Protein AF-0000000087419493 (afdb_homodimer)

Organism: NCBI:txid2527985

Solvent-accessible surface area (backbone atoms only — not comparable to full-atom values): 16928 Å² total; per-residue (Å²): 134,85,79,72,75,73,73,70,72,76,52,62,63,65,52,48,70,54,45,62,64,63,56,49,49,58,56,25,88,76,52,68,56,78,76,54,91,60,71,60,49,60,35,37,32,32,33,38,43,91,59,32,36,41,38,36,33,48,41,42,58,36,53,72,90,48,50,48,78,48,61,58,58,34,34,40,36,44,34,35,46,28,72,69,83,80,70,54,93,66,39,44,76,78,38,80,55,59,84,44,33,39,32,32,40,47,44,55,48,94,51,54,44,52,61,88,62,45,42,73,47,80,52,45,15,26,39,39,36,38,38,40,55,39,73,86,71,44,84,71,80,74,76,78,72,72,80,127,133,83,80,73,74,75,73,72,71,77,51,59,62,63,50,46,72,52,43,68,63,64,54,49,48,56,55,25,87,78,54,66,51,77,71,55,91,59,70,60,49,60,36,36,32,32,34,38,45,92,58,34,35,41,37,36,33,48,41,43,57,36,54,73,90,47,51,47,78,48,63,56,59,34,35,40,35,45,34,34,46,27,72,68,84,80,71,52,94,67,40,45,78,78,39,80,55,60,84,45,32,39,32,31,39,46,44,56,48,89,49,54,43,52,62,88,60,45,45,75,48,79,54,46,15,27,38,38,35,38,38,39,54,39,73,85,72,44,84,73,79,73,75,76,72,73,81,124

Nearest PDB structures (foldseek):
  1shs-assembly1_A  TM=8.950E-01  e=1.636E-08  Methanocaldococcus jannaschii
  3w1z-assembly1_B  TM=7.727E-01  e=9.368E-09  Schizosaccharomyces pombe 972h-
  5j7n-assembly1_A  TM=8.070E-01  e=3.377E-08  Xylella fastidiosa 9a5c
  3guf-assembly1_B  TM=9.008E-01  e=1.978E-06  Xanthomonas citri
  6ewn-assembly2_B  TM=8.424E-01  e=6.745E-06  Thermostichus vulcanus

Foldseek 3Di:
DPPPVPPVPPPLVVCQVPFDDFPWPQPPVVSPCVPDPNPRPFDWDWDDDPWKIKIKTQQPQWDPVFWDWDFDFQKIKIKGFRDDDDDDPPDDDPDDDDDGTITMGMTGHSGTFDPVPWDWDDDNRMIMIMTGHDPVPPDDPDDDPDDD/DPPPVPPVPPPLVVCQVPFDDFPWPQPQVVNCCVPDPNPRPFDWDWDDDPWKIKIKTQQPQWDPVFWDWDFDFQKIKIKGFRDDDDDDPPDDDPDDDDDGTITMGMTGHSGTFDPVPWDWDDDNRMIMIMTGHDPVPPDDPDDDPDDD

Sequence (296 aa):
MLNTSFRKHWDPWQELNRLPVDMNRIFSGLSDAVRTGAQAFPAMNVLSGEDRLVVTAEVAGVNADDIDITVEGDMLTIKGNRPVDTLGEDEKYHRRERGTGEFSRTLRLPFEVDAAQTEAEYTQGVLTVVLHKPEASKPKKITVKRASMLNTSFRKHWDPWQELNRLPVDMNRIFSGLSDAVRTGAQAFPAMNVLSGEDRLVVTAEVAGVNADDIDITVEGDMLTIKGNRPVDTLGEDEKYHRRERGTGEFSRTLRLPFEVDAAQTEAEYTQGVLTVVLHKPEASKPKKITVKRAS

InterPro domains:
  IPR002068 Alpha crystallin/Hsp20 domain [PF00011] (48-144)
  IPR002068 Alpha crystallin/Hsp20 domain [PS01031] (35-147)
  IPR008978 HSP20-like chaperone [G3DSA:2.60.40.790] (4-145)
  IPR008978 HSP20-like chaperone [SSF49764] (26-145)
  IPR031107 Small heat shock protein [PTHR11527] (38-144)

pLDDT: mean 73.85, std 21.25, range [30.45, 96.69]

Structure (mmCIF, N/CA/C/O backbone):
data_AF-0000000087419493-model_v1
#
loop_
_entity.id
_entity.type
_entity.pdbx_description
1 polymer 'Spore protein SP21'
#
loop_
_atom_site.group_PDB
_atom_site.id
_atom_site.type_symbol
_atom_site.label_atom_id
_atom_site.label_alt_id
_atom_site.label_comp_id
_atom_site.label_asym_id
_atom_site.label_entity_id
_atom_site.label_seq_id
_atom_site.pdbx_PDB_ins_code
_atom_site.Cartn_x
_atom_site.Cartn_y
_atom_site.Cartn_z
_atom_site.occupancy
_atom_site.B_iso_or_equiv
_atom_site.auth_seq_id
_atom_site.auth_comp_id
_atom_site.auth_asym_id
_atom_site.auth_atom_id
_atom_site.pdbx_PDB_model_num
ATOM 1 N N . MET A 1 1 ? 29.203 -48.438 -17.359 1 30.53 1 MET A N 1
ATOM 2 C CA . MET A 1 1 ? 29.312 -47.031 -17.781 1 30.53 1 MET A CA 1
ATOM 3 C C . MET A 1 1 ? 28.094 -46.219 -17.375 1 30.53 1 MET A C 1
ATOM 5 O O . MET A 1 1 ? 26.969 -46.594 -17.688 1 30.53 1 MET A O 1
ATOM 9 N N . LEU A 1 2 ? 28.031 -45.562 -16.156 1 32.47 2 LEU A N 1
ATOM 10 C CA . LEU A 1 2 ? 26.922 -45.094 -15.336 1 32.47 2 LEU A CA 1
ATOM 11 C C . LEU A 1 2 ? 26.234 -43.906 -15.984 1 32.47 2 LEU A C 1
ATOM 13 O O . LEU A 1 2 ? 26.875 -42.875 -16.297 1 32.47 2 LEU A O 1
ATOM 17 N N . ASN A 1 3 ? 25.312 -44.094 -16.969 1 32.25 3 ASN A N 1
ATOM 18 C CA . ASN A 1 3 ? 24.516 -43.125 -17.703 1 32.25 3 ASN A CA 1
ATOM 19 C C . ASN A 1 3 ? 23.812 -42.156 -16.75 1 32.25 3 ASN A C 1
ATOM 21 O O . ASN A 1 3 ? 22.844 -42.5 -16.094 1 32.25 3 ASN A O 1
ATOM 25 N N . THR A 1 4 ? 24.625 -41.375 -16.016 1 36.41 4 THR A N 1
ATOM 26 C CA . THR A 1 4 ? 24.172 -40.312 -15.172 1 36.41 4 THR A CA 1
ATOM 27 C C . THR A 1 4 ? 23.172 -39.406 -15.922 1 36.41 4 THR A C 1
ATOM 29 O O . THR A 1 4 ? 23.562 -38.688 -16.844 1 36.41 4 THR A O 1
ATOM 32 N N . SER A 1 5 ? 22.047 -40 -16.422 1 35.12 5 SER A N 1
ATOM 33 C CA . SER A 1 5 ? 20.953 -39.188 -16.969 1 35.12 5 SER A CA 1
ATOM 34 C C . SER A 1 5 ? 20.766 -37.906 -16.172 1 35.12 5 SER A C 1
ATOM 36 O O . SER A 1 5 ? 20.484 -37.938 -14.969 1 35.12 5 SER A O 1
ATOM 38 N N . PHE A 1 6 ? 21.609 -36.969 -16.297 1 36.66 6 PHE A N 1
ATOM 39 C CA . PHE A 1 6 ? 21.562 -35.594 -15.828 1 36.66 6 PHE A CA 1
ATOM 40 C C . PHE A 1 6 ? 20.156 -35.031 -15.969 1 36.66 6 PHE A C 1
ATOM 42 O O . PHE A 1 6 ? 19.781 -34.562 -17.047 1 36.66 6 PHE A O 1
ATOM 49 N N . ARG A 1 7 ? 19.078 -35.75 -15.641 1 37.56 7 ARG A N 1
ATOM 50 C CA . ARG A 1 7 ? 17.766 -35.156 -15.461 1 37.56 7 ARG A CA 1
ATOM 51 C C . ARG A 1 7 ? 17.875 -33.719 -14.93 1 37.56 7 ARG A C 1
ATOM 53 O O . ARG A 1 7 ? 18.141 -33.531 -13.742 1 37.56 7 ARG A O 1
ATOM 60 N N . LYS A 1 8 ? 18.391 -32.906 -15.656 1 39.81 8 LYS A N 1
ATOM 61 C CA . LYS A 1 8 ? 18.391 -31.453 -15.602 1 39.81 8 LYS A CA 1
ATOM 62 C C . LYS A 1 8 ? 17.109 -30.922 -14.984 1 39.81 8 LYS A C 1
ATOM 64 O O . LYS A 1 8 ? 16.031 -31.062 -15.555 1 39.81 8 LYS A O 1
ATOM 69 N N . HIS A 1 9 ? 16.859 -31.172 -13.695 1 42.03 9 HIS A N 1
ATOM 70 C CA . HIS A 1 9 ? 15.766 -30.656 -12.875 1 42.03 9 HIS A CA 1
ATOM 71 C C . HIS A 1 9 ? 15.367 -29.25 -13.32 1 42.03 9 HIS A C 1
ATOM 73 O O . HIS A 1 9 ? 16.094 -28.281 -13.094 1 42.03 9 HIS A O 1
ATOM 79 N N . TRP A 1 10 ? 14.797 -29.172 -14.516 1 38.59 10 TRP A N 1
ATOM 80 C CA . TRP A 1 10 ? 14.102 -27.953 -14.906 1 38.59 10 TRP A CA 1
ATOM 81 C C . TRP A 1 10 ? 13.578 -27.203 -13.68 1 38.59 10 TRP A C 1
ATOM 83 O O . TRP A 1 10 ? 12.742 -27.734 -12.938 1 38.59 10 TRP A O 1
ATOM 93 N N . ASP A 1 11 ? 14.383 -26.438 -12.938 1 43 11 ASP A N 1
ATOM 94 C CA . ASP A 1 11 ? 13.953 -25.578 -11.828 1 43 11 ASP A CA 1
ATOM 95 C C . ASP A 1 11 ? 12.969 -24.516 -12.305 1 43 11 ASP A C 1
ATOM 97 O O . ASP A 1 11 ? 13.367 -23.547 -12.969 1 43 11 ASP A O 1
ATOM 101 N N . PRO A 1 12 ? 11.766 -24.891 -12.648 1 45.78 12 PRO A N 1
ATOM 102 C CA . PRO A 1 12 ? 10.797 -23.891 -13.086 1 45.78 12 PRO A CA 1
ATOM 103 C C . PRO A 1 12 ? 11.078 -22.5 -12.508 1 45.78 12 PRO A C 1
ATOM 105 O O . PRO A 1 12 ? 10.641 -21.484 -13.07 1 45.78 12 PRO A O 1
ATOM 108 N N . TRP A 1 13 ? 11.68 -22.5 -11.328 1 45.12 13 TRP A N 1
ATOM 109 C CA . TRP A 1 13 ? 11.875 -21.234 -10.625 1 45.12 13 TRP A CA 1
ATOM 110 C C . TRP A 1 13 ? 12.984 -20.422 -11.281 1 45.12 13 TRP A C 1
ATOM 112 O O . TRP A 1 13 ? 13.172 -19.234 -10.961 1 45.12 13 TRP A O 1
ATOM 122 N N . GLN A 1 14 ? 14.094 -21.109 -11.898 1 48.78 14 GLN A N 1
ATOM 123 C CA . GLN A 1 14 ? 15 -20.312 -12.703 1 48.78 14 GLN A CA 1
ATOM 124 C C . GLN A 1 14 ? 14.242 -19.438 -13.695 1 48.78 14 GLN A C 1
ATOM 126 O O . GLN A 1 14 ? 14.648 -18.312 -13.984 1 48.78 14 GLN A O 1
ATOM 131 N N . GLU A 1 15 ? 13.227 -20 -14.242 1 42.28 15 GLU A N 1
ATOM 132 C CA . GLU A 1 15 ? 12.438 -19.281 -15.242 1 42.28 15 GLU A CA 1
ATOM 133 C C . GLU A 1 15 ? 11.648 -18.156 -14.602 1 42.28 15 GLU A C 1
ATOM 135 O O . GLU A 1 15 ? 11.414 -17.109 -15.227 1 42.28 15 GLU A O 1
ATOM 140 N N . LEU A 1 16 ? 11.078 -18.453 -13.469 1 45.09 16 LEU A N 1
ATOM 141 C CA . LEU A 1 16 ? 10.406 -17.312 -12.836 1 45.09 16 LEU A CA 1
ATOM 142 C C . LEU A 1 16 ? 11.359 -16.141 -12.664 1 45.09 16 LEU A C 1
ATOM 144 O O . LEU A 1 16 ? 10.93 -14.984 -12.688 1 45.09 16 LEU A O 1
ATOM 148 N N . ASN A 1 17 ? 12.625 -16.484 -12.398 1 47.09 17 ASN A N 1
ATOM 149 C CA . ASN A 1 17 ? 13.594 -15.398 -12.414 1 47.09 17 ASN A CA 1
ATOM 150 C C . ASN A 1 17 ? 13.484 -14.57 -13.688 1 47.09 17 ASN A C 1
ATOM 152 O O . ASN A 1 17 ? 14.008 -13.453 -13.758 1 47.09 17 ASN A O 1
ATOM 156 N N . ARG A 1 18 ? 13.117 -15.328 -14.797 1 41.53 18 ARG A N 1
ATOM 157 C CA . ARG A 1 18 ? 12.836 -14.539 -15.992 1 41.53 18 ARG A CA 1
ATOM 158 C C . ARG A 1 18 ? 11.523 -13.781 -15.844 1 41.53 18 ARG A C 1
ATOM 160 O O . ARG A 1 18 ? 10.836 -13.531 -16.844 1 41.53 18 ARG A O 1
ATOM 167 N N . LEU A 1 19 ? 10.945 -13.898 -14.844 1 41.59 19 LEU A N 1
ATOM 168 C CA . LEU A 1 19 ? 9.742 -13.078 -14.672 1 41.59 19 LEU A CA 1
ATOM 169 C C . LEU A 1 19 ? 9.852 -11.789 -15.469 1 41.59 19 LEU A C 1
ATOM 171 O O . LEU A 1 19 ? 10.781 -11 -15.273 1 41.59 19 LEU A O 1
ATOM 175 N N . PRO A 1 20 ? 9.297 -11.812 -16.625 1 44.03 20 PRO A N 1
ATOM 176 C CA . PRO A 1 20 ? 9.32 -10.828 -17.719 1 44.03 20 PRO A CA 1
ATOM 177 C C . PRO A 1 20 ? 9.43 -9.391 -17.203 1 44.03 20 PRO A C 1
ATOM 179 O O . PRO A 1 20 ? 9.305 -9.148 -16 1 44.03 20 PRO A O 1
ATOM 182 N N . VAL A 1 21 ? 8.766 -8.508 -17.938 1 43.19 21 VAL A N 1
ATOM 183 C CA . VAL A 1 21 ? 8.453 -7.203 -18.516 1 43.19 21 VAL A CA 1
ATOM 184 C C . VAL A 1 21 ? 7.641 -6.375 -17.516 1 43.19 21 VAL A C 1
ATOM 186 O O . VAL A 1 21 ? 6.426 -6.543 -17.406 1 43.19 21 VAL A O 1
ATOM 189 N N . ASP A 1 22 ? 7.906 -6.461 -16.281 1 45.69 22 ASP A N 1
ATOM 190 C CA . ASP A 1 22 ? 7.203 -5.477 -15.469 1 45.69 22 ASP A CA 1
ATOM 191 C C . ASP A 1 22 ? 7.09 -4.141 -16.203 1 45.69 22 ASP A C 1
ATOM 193 O O . ASP A 1 22 ? 8.094 -3.447 -16.391 1 45.69 22 ASP A O 1
ATOM 197 N N . MET A 1 23 ? 6.438 -4.031 -17.344 1 45.97 23 MET A N 1
ATOM 198 C CA . MET A 1 23 ? 6.094 -2.693 -17.812 1 45.97 23 MET A CA 1
ATOM 199 C C . MET A 1 23 ? 5.242 -1.955 -16.797 1 45.97 23 MET A C 1
ATOM 201 O O . MET A 1 23 ? 4.055 -2.248 -16.641 1 45.97 23 MET A O 1
ATOM 205 N N . ASN A 1 24 ? 5.898 -1.715 -15.703 1 50.09 24 ASN A N 1
ATOM 206 C CA . ASN A 1 24 ? 5.266 -0.811 -14.75 1 50.09 24 ASN A CA 1
ATOM 207 C C . ASN A 1 24 ? 4.938 0.536 -15.391 1 50.09 24 ASN A C 1
ATOM 209 O O . ASN A 1 24 ? 5.836 1.324 -15.688 1 50.09 24 ASN A O 1
ATOM 213 N N . ARG A 1 25 ? 3.936 0.698 -16.297 1 46.66 25 ARG A N 1
ATOM 214 C CA . ARG A 1 25 ? 3.564 2.045 -16.734 1 46.66 25 ARG A CA 1
ATOM 215 C C . ARG A 1 25 ? 2.607 2.689 -15.734 1 46.66 25 ARG A C 1
ATOM 217 O O . ARG A 1 25 ? 1.548 2.137 -15.438 1 46.66 25 ARG A O 1
ATOM 224 N N . ILE A 1 26 ? 3.176 3.16 -14.656 1 50.5 26 ILE A N 1
ATOM 225 C CA . ILE A 1 26 ? 2.275 4.078 -13.969 1 50.5 26 ILE A CA 1
ATOM 226 C C . ILE A 1 26 ? 2.139 5.367 -14.781 1 50.5 26 ILE A C 1
ATOM 228 O O . ILE A 1 26 ? 3.139 6.008 -15.109 1 50.5 26 ILE A O 1
ATOM 232 N N . PHE A 1 27 ? 1.12 5.508 -15.633 1 47.81 27 PHE A N 1
ATOM 233 C CA . PHE A 1 27 ? 0.825 6.754 -16.328 1 47.81 27 PHE A CA 1
ATOM 234 C C . PHE A 1 27 ? 0.417 7.844 -15.336 1 47.81 27 PHE A C 1
ATOM 236 O O . PHE A 1 27 ? -0.734 7.891 -14.898 1 47.81 27 PHE A O 1
ATOM 243 N N . SER A 1 28 ? 1.188 7.98 -14.328 1 46.12 28 SER A N 1
ATOM 244 C CA . SER A 1 28 ? 0.808 9.172 -13.57 1 46.12 28 SER A CA 1
ATOM 245 C C . SER A 1 28 ? 0.705 10.391 -14.477 1 46.12 28 SER A C 1
ATOM 247 O O . SER A 1 28 ? 1.359 10.453 -15.516 1 46.12 28 SER A O 1
ATOM 249 N N . GLY A 1 29 ? -0.226 11.055 -14.719 1 42.06 29 GLY A N 1
ATOM 250 C CA . GLY A 1 29 ? 0.073 12.398 -15.188 1 42.06 29 GLY A CA 1
ATOM 251 C C . GLY A 1 29 ? 1.479 12.852 -14.836 1 42.06 29 GLY A C 1
ATOM 252 O O . GLY A 1 29 ? 2.006 13.789 -15.453 1 42.06 29 GLY A O 1
ATOM 253 N N . LEU A 1 30 ? 1.881 13.133 -13.656 1 42.16 30 LEU A N 1
ATOM 254 C CA . LEU A 1 30 ? 3.266 13.508 -13.391 1 42.16 30 LEU A CA 1
ATOM 255 C C . LEU A 1 30 ? 4.207 12.336 -13.648 1 42.16 30 LEU A C 1
ATOM 257 O O . LEU A 1 30 ? 4.219 11.359 -12.891 1 42.16 30 LEU A O 1
ATOM 261 N N . SER A 1 31 ? 4.387 11.836 -14.883 1 42.69 31 SER A N 1
ATOM 262 C CA . SER A 1 31 ? 5.262 10.93 -15.625 1 42.69 31 SER A CA 1
ATOM 263 C C . SER A 1 31 ? 6.633 10.828 -14.977 1 42.69 31 SER A C 1
ATOM 265 O O . SER A 1 31 ? 7.535 10.18 -15.508 1 42.69 31 SER A O 1
ATOM 267 N N . ASP A 1 32 ? 7.027 11.758 -14.133 1 40.41 32 ASP A N 1
ATOM 268 C CA . ASP A 1 32 ? 8.414 11.719 -13.688 1 40.41 32 ASP A CA 1
ATOM 269 C C . ASP A 1 32 ? 8.734 10.398 -12.992 1 40.41 32 ASP A C 1
ATOM 271 O O . ASP A 1 32 ? 9.719 10.297 -12.25 1 40.41 32 ASP A O 1
ATOM 275 N N . ALA A 1 33 ? 7.91 9.484 -13.023 1 40.94 33 ALA A N 1
ATOM 276 C CA . ALA A 1 33 ? 8.227 8.18 -12.461 1 40.94 33 ALA A CA 1
ATOM 277 C C . ALA A 1 33 ? 9.406 7.539 -13.188 1 40.94 33 ALA A C 1
ATOM 279 O O . ALA A 1 33 ? 9.891 6.48 -12.789 1 40.94 33 ALA A O 1
ATOM 280 N N . VAL A 1 34 ? 9.578 7.703 -14.531 1 39.59 34 VAL A N 1
ATOM 281 C CA . VAL A 1 34 ? 10.656 7.141 -15.344 1 39.59 34 VAL A CA 1
ATOM 282 C C . VAL A 1 34 ? 11.992 7.32 -14.625 1 39.59 34 VAL A C 1
ATOM 284 O O . VAL A 1 34 ? 12.93 6.551 -14.836 1 39.59 34 VAL A O 1
ATOM 287 N N . ARG A 1 35 ? 12.281 8.594 -14.219 1 41.5 35 ARG A N 1
ATOM 288 C CA . ARG A 1 35 ? 13.672 8.797 -13.836 1 41.5 35 ARG A CA 1
ATOM 289 C C . ARG A 1 35 ? 14.016 7.992 -12.586 1 41.5 35 ARG A C 1
ATOM 291 O O . ARG A 1 35 ? 15.164 7.566 -12.414 1 41.5 35 ARG A O 1
ATOM 298 N N . THR A 1 36 ? 13.359 8.43 -11.297 1 42.75 36 THR A N 1
ATOM 299 C CA . THR A 1 36 ? 13.953 7.875 -10.086 1 42.75 36 THR A CA 1
ATOM 300 C C . THR A 1 36 ? 13.516 6.43 -9.883 1 42.75 36 THR A C 1
ATOM 302 O O . THR A 1 36 ? 12.57 5.961 -10.516 1 42.75 36 THR A O 1
ATOM 305 N N . GLY A 1 37 ? 14.188 5.598 -9.18 1 45.81 37 GLY A N 1
ATOM 306 C CA . GLY A 1 37 ? 14.055 4.32 -8.5 1 45.81 37 GLY A CA 1
ATOM 307 C C . GLY A 1 37 ? 12.625 3.992 -8.117 1 45.81 37 GLY A C 1
ATOM 308 O O . GLY A 1 37 ? 12.383 3.398 -7.066 1 45.81 37 GLY A O 1
ATOM 309 N N . ALA A 1 38 ? 11.742 4.578 -8.922 1 50.81 38 ALA A N 1
ATOM 310 C CA . ALA A 1 38 ? 10.336 4.426 -8.539 1 50.81 38 ALA A CA 1
ATOM 311 C C . ALA A 1 38 ? 9.914 2.959 -8.594 1 50.81 38 ALA A C 1
ATOM 313 O O . ALA A 1 38 ? 10.156 2.271 -9.586 1 50.81 38 ALA A O 1
ATOM 314 N N . GLN A 1 39 ? 9.766 2.375 -7.539 1 59.91 39 GLN A N 1
ATOM 315 C CA . GLN A 1 39 ? 9.352 0.991 -7.34 1 59.91 39 GLN A CA 1
ATOM 316 C C . GLN A 1 39 ? 8.062 0.692 -8.094 1 59.91 39 GLN A C 1
ATOM 318 O O . GLN A 1 39 ? 7.211 1.571 -8.258 1 59.91 39 GLN A O 1
ATOM 323 N N . ALA A 1 40 ? 7.957 -0.286 -8.938 1 72.88 40 ALA A N 1
ATOM 324 C CA . ALA A 1 40 ? 6.777 -0.794 -9.633 1 72.88 40 ALA A CA 1
ATOM 325 C C . ALA A 1 40 ? 5.551 -0.749 -8.734 1 72.88 40 ALA A C 1
ATOM 327 O O . ALA A 1 40 ? 5.648 -0.98 -7.527 1 72.88 40 ALA A O 1
ATOM 328 N N . PHE A 1 41 ? 4.531 -0.153 -9.328 1 83.44 41 PHE A N 1
ATOM 329 C CA . PHE A 1 41 ? 3.279 -0.158 -8.578 1 83.44 41 PHE A CA 1
ATOM 330 C C . PHE A 1 41 ? 2.25 -1.06 -9.25 1 83.44 41 PHE A C 1
ATOM 332 O O . PHE A 1 41 ? 2.201 -1.143 -10.484 1 83.44 41 PHE A O 1
ATOM 339 N N . PRO A 1 42 ? 1.352 -1.786 -8.539 1 90.75 42 PRO A N 1
ATOM 340 C CA . PRO A 1 42 ? 1.458 -2.004 -7.094 1 90.75 42 PRO A CA 1
ATOM 341 C C . PRO A 1 42 ? 2.58 -2.971 -6.723 1 90.75 42 PRO A C 1
ATOM 343 O O . PRO A 1 42 ? 2.959 -3.82 -7.531 1 90.75 42 PRO A O 1
ATOM 346 N N . ALA A 1 43 ? 3.162 -2.789 -5.555 1 87.5 43 ALA A N 1
ATOM 347 C CA . ALA A 1 43 ? 4.055 -3.818 -5.023 1 87.5 43 ALA A CA 1
ATOM 348 C C . ALA A 1 43 ? 3.348 -5.168 -4.949 1 87.5 43 ALA A C 1
ATOM 350 O O . ALA A 1 43 ? 2.182 -5.246 -4.555 1 87.5 43 ALA A O 1
ATOM 351 N N . MET A 1 44 ? 4.066 -6.285 -5.316 1 91.81 44 MET A N 1
A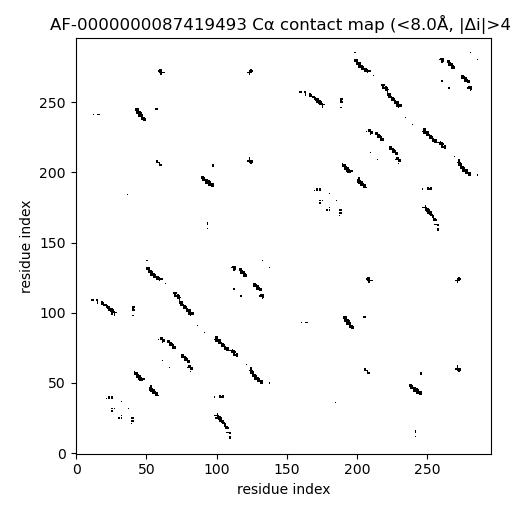TOM 352 C CA . MET A 1 44 ? 3.426 -7.598 -5.383 1 91.81 44 MET A CA 1
ATOM 353 C C . MET A 1 44 ? 4.305 -8.664 -4.742 1 91.81 44 MET A C 1
ATOM 355 O O . MET A 1 44 ? 5.527 -8.531 -4.703 1 91.81 44 MET A O 1
ATOM 359 N N . ASN A 1 45 ? 3.68 -9.688 -4.188 1 91.62 45 ASN A N 1
ATOM 360 C CA . ASN A 1 45 ? 4.312 -10.961 -3.852 1 91.62 45 ASN A CA 1
ATOM 361 C C . ASN A 1 45 ? 3.807 -12.094 -4.738 1 91.62 45 ASN A C 1
ATOM 363 O O . ASN A 1 45 ? 2.648 -12.086 -5.16 1 91.62 45 ASN A O 1
ATOM 367 N N . VAL A 1 46 ? 4.656 -12.953 -5.027 1 90.94 46 VAL A N 1
ATOM 368 C CA . VAL A 1 46 ? 4.285 -14.18 -5.727 1 90.94 46 VAL A CA 1
ATOM 369 C C . VAL A 1 46 ? 4.758 -15.391 -4.926 1 90.94 46 VAL A C 1
ATOM 371 O O . VAL A 1 46 ? 5.957 -15.555 -4.688 1 90.94 46 VAL A O 1
ATOM 374 N N . LEU A 1 47 ? 3.801 -16.156 -4.582 1 90.38 47 LEU A N 1
ATOM 375 C CA . LEU A 1 47 ? 4.059 -17.391 -3.832 1 90.38 47 LEU A CA 1
ATOM 376 C C . LEU A 1 47 ? 3.633 -18.609 -4.633 1 90.38 47 LEU A C 1
ATOM 378 O O . LEU A 1 47 ? 2.566 -18.609 -5.25 1 90.38 47 LEU A O 1
ATOM 382 N N . SER A 1 48 ? 4.523 -19.531 -4.641 1 87.25 48 SER A N 1
ATOM 383 C CA . SER A 1 48 ? 4.176 -20.781 -5.324 1 87.25 48 SER A CA 1
ATOM 384 C C . SER A 1 48 ? 3.98 -21.922 -4.332 1 87.25 48 SER A C 1
ATOM 386 O O . SER A 1 48 ? 4.719 -22.031 -3.348 1 87.25 48 SER A O 1
ATOM 388 N N . GLY A 1 49 ? 2.881 -22.656 -4.5 1 82.44 49 GLY A N 1
ATOM 389 C CA . GLY A 1 49 ? 2.666 -23.938 -3.848 1 82.44 49 GLY A CA 1
ATOM 390 C C . GLY A 1 49 ? 2.756 -25.109 -4.801 1 82.44 49 GLY A C 1
ATOM 391 O O . GLY A 1 49 ? 3.258 -24.969 -5.918 1 82.44 49 GLY A O 1
ATOM 392 N N . GLU A 1 50 ? 2.391 -26.281 -4.266 1 78.62 50 GLU A N 1
ATOM 393 C CA . GLU A 1 50 ? 2.449 -27.484 -5.078 1 78.62 50 GLU A CA 1
ATOM 394 C C . GLU A 1 50 ? 1.495 -27.406 -6.266 1 78.62 50 GLU A C 1
ATOM 396 O O . GLU A 1 50 ? 1.877 -27.703 -7.398 1 78.62 50 GLU A O 1
ATOM 401 N N . ASP A 1 51 ? 0.346 -26.859 -6.02 1 83.12 51 ASP A N 1
ATOM 402 C CA . ASP A 1 51 ? -0.652 -26.922 -7.082 1 83.12 51 ASP A CA 1
ATOM 403 C C . ASP A 1 51 ? -1.265 -25.547 -7.332 1 83.12 51 ASP A C 1
ATOM 405 O O . ASP A 1 51 ? -2.291 -25.422 -8.008 1 83.12 51 ASP A O 1
ATOM 409 N N . ARG A 1 52 ? -0.573 -24.547 -6.703 1 87.25 52 ARG A N 1
ATOM 410 C CA . ARG A 1 52 ? -1.188 -23.234 -6.887 1 87.25 52 ARG A CA 1
ATOM 411 C C . ARG A 1 52 ? -0.15 -22.125 -6.781 1 87.25 52 ARG A C 1
ATOM 413 O O . ARG A 1 52 ? 0.928 -22.328 -6.219 1 87.25 52 ARG A O 1
ATOM 420 N N . LEU A 1 53 ? -0.511 -21.031 -7.348 1 90.19 53 LEU A N 1
ATOM 421 C CA . LEU A 1 53 ? 0.21 -19.766 -7.211 1 90.19 53 LEU A CA 1
ATOM 422 C C . LEU A 1 53 ? -0.666 -18.719 -6.551 1 90.19 53 LEU A C 1
ATOM 424 O O . LEU A 1 53 ? -1.853 -18.594 -6.867 1 90.19 53 LEU A O 1
ATOM 428 N N . VAL A 1 54 ? -0.047 -18.062 -5.613 1 92.69 54 VAL A N 1
ATOM 429 C CA . VAL A 1 54 ? -0.766 -16.969 -4.969 1 92.69 54 VAL A CA 1
ATOM 430 C C . VAL A 1 54 ? -0.057 -15.656 -5.25 1 92.69 54 VAL A C 1
ATOM 432 O O . VAL A 1 54 ? 1.117 -15.484 -4.914 1 92.69 54 VAL A O 1
ATOM 435 N N . VAL A 1 55 ? -0.763 -14.766 -5.871 1 93.38 55 VAL A N 1
ATOM 436 C CA . VAL A 1 55 ? -0.261 -13.422 -6.152 1 93.38 55 VAL A CA 1
ATOM 437 C C . VAL A 1 55 ? -0.986 -12.406 -5.277 1 93.38 55 VAL A C 1
ATOM 439 O O . VAL A 1 55 ? -2.219 -12.359 -5.254 1 93.38 55 VAL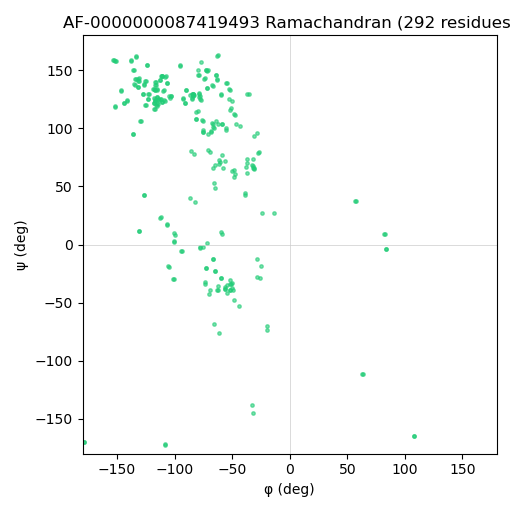 A O 1
ATOM 442 N N . THR A 1 56 ? -0.227 -11.656 -4.539 1 94.69 56 THR A N 1
ATOM 443 C CA . THR A 1 56 ? -0.812 -10.578 -3.752 1 94.69 56 THR A CA 1
ATOM 444 C C . THR A 1 56 ? -0.285 -9.219 -4.219 1 94.69 56 THR A C 1
ATOM 446 O O . THR A 1 56 ? 0.894 -9.094 -4.555 1 94.69 56 THR A O 1
ATOM 449 N N . ALA A 1 57 ? -1.13 -8.219 -4.285 1 93.88 57 ALA A N 1
ATOM 450 C CA . ALA A 1 57 ? -0.778 -6.871 -4.715 1 93.88 57 ALA A CA 1
ATOM 451 C C . ALA A 1 57 ? -1.312 -5.828 -3.734 1 93.88 57 ALA A C 1
ATOM 453 O O . ALA A 1 57 ? -2.445 -5.938 -3.26 1 93.88 57 ALA A O 1
ATOM 454 N N . GLU A 1 58 ? -0.491 -4.879 -3.42 1 93.38 58 GLU A N 1
ATOM 455 C CA . GLU A 1 58 ? -0.927 -3.773 -2.572 1 93.38 58 GLU A CA 1
ATOM 456 C C . GLU A 1 58 ? -1.673 -2.719 -3.385 1 93.38 58 GLU A C 1
ATOM 458 O O . GLU A 1 58 ? -1.054 -1.9 -4.066 1 93.38 58 GLU A O 1
ATOM 463 N N . VAL A 1 59 ? -2.986 -2.635 -3.207 1 95.5 59 VAL A N 1
ATOM 464 C CA . VAL A 1 59 ? -3.791 -1.709 -3.998 1 95.5 59 VAL A CA 1
ATOM 465 C C . VAL A 1 59 ? -4.617 -0.818 -3.07 1 95.5 59 VAL A C 1
ATOM 467 O O . VAL A 1 59 ? -5.809 -0.611 -3.299 1 95.5 59 VAL A O 1
ATOM 470 N N . ALA A 1 60 ? -3.953 -0.376 -2.033 1 95.19 60 ALA A N 1
ATOM 471 C CA . ALA A 1 60 ? -4.625 0.512 -1.089 1 95.19 60 ALA A CA 1
ATOM 472 C C . ALA A 1 60 ? -5.266 1.695 -1.808 1 95.19 60 ALA A C 1
ATOM 474 O O . ALA A 1 60 ? -4.621 2.352 -2.631 1 95.19 60 ALA A O 1
ATOM 475 N N . GLY A 1 61 ? -6.477 1.984 -1.485 1 95.06 61 GLY A N 1
ATOM 476 C CA . GLY A 1 61 ? -7.156 3.154 -2.018 1 95.06 61 GLY A CA 1
ATOM 477 C C . GLY A 1 61 ? -7.773 2.916 -3.383 1 95.06 61 GLY A C 1
ATOM 478 O O . GLY A 1 61 ? -8.398 3.814 -3.953 1 95.06 61 GLY A O 1
ATOM 479 N N . VAL A 1 62 ? -7.566 1.761 -3.938 1 94.81 62 VAL A N 1
ATOM 480 C CA . VAL A 1 62 ? -8.164 1.424 -5.227 1 94.81 62 VAL A CA 1
ATOM 481 C C . VAL A 1 62 ? -9.523 0.769 -5.008 1 94.81 62 VAL A C 1
ATOM 483 O O . VAL A 1 62 ? -9.672 -0.091 -4.137 1 94.81 62 VAL A O 1
ATOM 486 N N . ASN A 1 63 ? -10.492 1.211 -5.742 1 94.5 63 ASN A N 1
ATOM 487 C CA . ASN A 1 63 ? -11.781 0.532 -5.695 1 94.5 63 ASN A CA 1
ATOM 488 C C . ASN A 1 63 ? -11.727 -0.827 -6.387 1 94.5 63 ASN A C 1
ATOM 490 O O . ASN A 1 63 ? -11.18 -0.948 -7.484 1 94.5 63 ASN A O 1
ATOM 494 N N . ALA A 1 64 ? -12.297 -1.796 -5.723 1 94.38 64 ALA A N 1
ATOM 495 C CA . ALA A 1 64 ? -12.273 -3.154 -6.258 1 94.38 64 ALA A CA 1
ATOM 496 C C . ALA A 1 64 ? -12.883 -3.205 -7.656 1 94.38 64 ALA A C 1
ATOM 498 O O . ALA A 1 64 ? -12.398 -3.941 -8.523 1 94.38 64 ALA A O 1
ATOM 499 N N . ASP A 1 65 ? -13.945 -2.434 -7.875 1 94.44 65 ASP A N 1
ATOM 500 C CA . ASP A 1 65 ? -14.641 -2.432 -9.156 1 94.44 65 ASP A CA 1
ATOM 501 C C . ASP A 1 65 ? -13.766 -1.85 -10.266 1 94.44 65 ASP A C 1
ATOM 503 O O . ASP A 1 65 ? -14.062 -2.006 -11.445 1 94.44 65 ASP A O 1
ATOM 507 N N . ASP A 1 66 ? -12.672 -1.217 -9.883 1 94.31 66 ASP A N 1
ATOM 508 C CA . ASP A 1 66 ? -11.773 -0.591 -10.852 1 94.31 66 ASP A CA 1
ATOM 509 C C . ASP A 1 66 ? -10.562 -1.477 -11.141 1 94.31 66 ASP A C 1
ATOM 511 O O . ASP A 1 66 ? -9.594 -1.027 -11.742 1 94.31 66 ASP A O 1
ATOM 515 N N . ILE A 1 67 ? -10.57 -2.625 -10.672 1 96.12 67 ILE A N 1
ATOM 516 C CA . ILE A 1 67 ? -9.477 -3.559 -10.906 1 96.12 67 ILE A CA 1
ATOM 517 C C 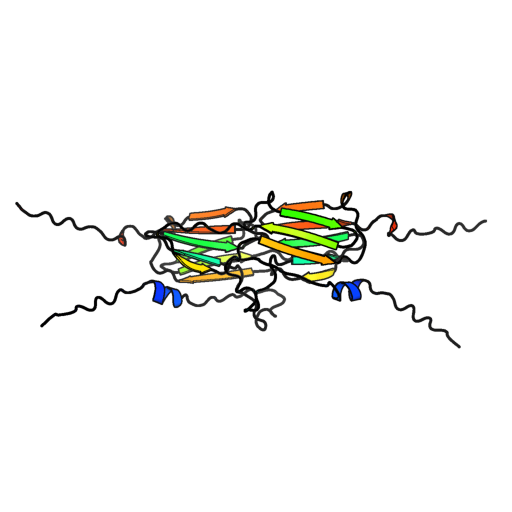. ILE A 1 67 ? -9.891 -4.594 -11.945 1 96.12 67 ILE A C 1
ATOM 519 O O . ILE A 1 67 ? -10.953 -5.215 -11.82 1 96.12 67 ILE A O 1
ATOM 523 N N . ASP A 1 68 ? -9.102 -4.715 -12.953 1 96.25 68 ASP A N 1
ATOM 524 C CA . ASP A 1 68 ? -9.289 -5.719 -13.992 1 96.25 68 ASP A CA 1
ATOM 525 C C . ASP A 1 68 ? -8.188 -6.777 -13.945 1 96.25 68 ASP A C 1
ATOM 527 O O . ASP A 1 68 ? -7 -6.445 -13.961 1 96.25 68 ASP A O 1
ATOM 531 N N . ILE A 1 69 ? -8.617 -8.023 -13.852 1 96.25 69 ILE A N 1
ATOM 532 C CA . ILE A 1 69 ? -7.684 -9.148 -13.82 1 96.25 69 ILE A CA 1
ATOM 533 C C . ILE A 1 69 ? -7.918 -10.039 -15.039 1 96.25 69 ILE A C 1
ATOM 535 O O . ILE A 1 69 ? -9.031 -10.516 -15.266 1 96.25 69 ILE A O 1
ATOM 539 N N . THR A 1 70 ? -6.883 -10.281 -15.789 1 94.69 70 THR A N 1
ATOM 540 C CA . THR A 1 70 ? -7 -11.141 -16.953 1 94.69 70 THR A CA 1
ATOM 541 C C . THR A 1 70 ? -5.898 -12.195 -16.969 1 94.69 70 THR A C 1
ATOM 543 O O . THR A 1 70 ? -4.762 -11.914 -16.594 1 94.69 70 THR A O 1
ATOM 546 N N . VAL A 1 71 ? -6.309 -13.359 -17.375 1 92.5 71 VAL A N 1
ATOM 547 C CA . VAL A 1 71 ? -5.348 -14.438 -17.594 1 92.5 71 VAL A CA 1
ATOM 548 C C . VAL A 1 71 ? -5.453 -14.938 -19.031 1 92.5 71 VAL A C 1
ATOM 550 O O . VAL A 1 71 ? -6.543 -15.266 -19.5 1 92.5 71 VAL A O 1
ATOM 553 N N . GLU A 1 72 ? -4.371 -14.93 -19.703 1 90.12 72 GLU A N 1
ATOM 554 C CA . GLU A 1 72 ? -4.246 -15.469 -21.062 1 90.12 72 GLU A CA 1
ATOM 555 C C . GLU A 1 72 ? -3.061 -16.422 -21.156 1 90.12 72 GLU A C 1
ATOM 557 O O . GLU A 1 72 ? -1.909 -15.984 -21.234 1 90.12 72 GLU A O 1
ATOM 562 N N . GLY A 1 73 ? -3.453 -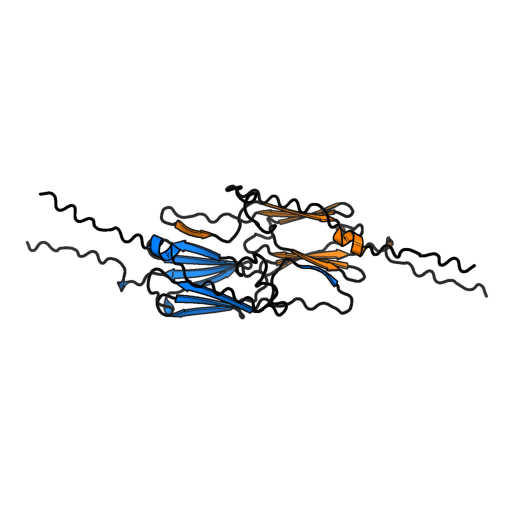17.766 -21.234 1 88.25 73 GLY A N 1
ATOM 563 C CA . GLY A 1 73 ? -2.375 -18.75 -21.203 1 88.25 73 GLY A CA 1
ATOM 564 C C . GLY A 1 73 ? -1.579 -18.734 -19.922 1 88.25 73 GLY A C 1
ATOM 565 O O . GLY A 1 73 ? -2.109 -19.062 -18.859 1 88.25 73 GLY A O 1
ATOM 566 N N . ASP A 1 74 ? -0.302 -18.297 -20.047 1 88.38 74 ASP A N 1
ATOM 567 C CA . ASP A 1 74 ? 0.562 -18.266 -18.859 1 88.38 74 ASP A CA 1
ATOM 568 C C . ASP A 1 74 ? 0.886 -16.828 -18.469 1 88.38 74 ASP A C 1
ATOM 570 O O . ASP A 1 74 ? 1.909 -16.578 -17.828 1 88.38 74 ASP A O 1
ATOM 574 N N . MET A 1 75 ? 0 -15.961 -18.906 1 91 75 MET A N 1
ATOM 575 C CA . MET A 1 75 ? 0.224 -14.547 -18.578 1 91 75 MET A CA 1
ATOM 576 C C . MET A 1 75 ? -0.894 -14.008 -17.703 1 91 75 MET A C 1
ATOM 578 O O . MET A 1 75 ? -2.07 -14.094 -18.062 1 91 75 MET A O 1
ATOM 582 N N . LEU A 1 76 ? -0.543 -13.484 -16.562 1 92.75 76 LEU A N 1
ATOM 583 C CA . LEU A 1 76 ? -1.476 -12.781 -15.68 1 92.75 76 LEU A CA 1
ATOM 584 C C . LEU A 1 76 ? -1.285 -11.273 -15.773 1 92.75 76 LEU A C 1
ATOM 586 O O . LEU A 1 76 ? -0.162 -10.781 -15.656 1 92.75 76 LEU A O 1
ATOM 590 N N . THR A 1 77 ? -2.361 -10.57 -16.016 1 93.31 77 THR A N 1
ATOM 591 C CA . THR A 1 77 ? -2.309 -9.117 -16.047 1 93.31 77 THR A CA 1
ATOM 592 C C . THR A 1 77 ? -3.283 -8.516 -15.039 1 93.31 77 THR A C 1
ATOM 594 O O . THR A 1 77 ? -4.449 -8.906 -14.984 1 93.31 77 THR A O 1
ATOM 597 N N . ILE A 1 78 ? -2.785 -7.605 -14.234 1 94.25 78 ILE A N 1
ATOM 598 C CA . ILE A 1 78 ? -3.609 -6.852 -13.297 1 94.25 78 ILE A CA 1
ATOM 599 C C . ILE A 1 78 ? -3.551 -5.363 -13.641 1 94.25 78 ILE A C 1
ATOM 601 O O . ILE A 1 78 ? -2.469 -4.777 -13.703 1 94.25 78 ILE A O 1
ATOM 605 N N . LYS A 1 79 ? -4.758 -4.816 -13.906 1 94.75 79 LYS A N 1
ATOM 606 C CA . LYS A 1 79 ? -4.883 -3.396 -14.227 1 94.75 79 LYS A CA 1
ATOM 607 C C . LYS A 1 79 ? -5.867 -2.705 -13.281 1 94.75 79 LYS A C 1
ATOM 609 O O . LYS A 1 79 ? -6.793 -3.336 -12.773 1 94.75 79 LYS A O 1
ATOM 614 N N . GLY A 1 80 ? -5.625 -1.401 -13.156 1 93.94 80 GLY A N 1
ATOM 615 C CA . GLY A 1 80 ? -6.543 -0.609 -12.352 1 93.94 80 GLY A CA 1
ATOM 616 C C . GLY A 1 80 ? -6.18 0.862 -12.305 1 93.94 80 GLY A C 1
ATOM 617 O O . GLY A 1 80 ? -5.352 1.327 -13.094 1 93.94 80 GLY A O 1
ATOM 618 N N . ASN A 1 81 ? -6.883 1.509 -11.422 1 91.81 81 ASN A N 1
ATOM 619 C CA . ASN A 1 81 ? -6.672 2.943 -11.266 1 91.81 81 ASN A CA 1
ATOM 620 C C . ASN A 1 81 ? -6.812 3.373 -9.812 1 91.81 81 ASN A C 1
ATOM 622 O O . ASN A 1 81 ? -7.82 3.084 -9.164 1 91.81 81 ASN A O 1
ATOM 626 N N . ARG A 1 82 ? -5.789 3.934 -9.336 1 90.38 82 ARG A N 1
ATOM 627 C CA . ARG A 1 82 ? -5.898 4.594 -8.039 1 90.38 82 ARG A CA 1
ATOM 628 C C . ARG A 1 82 ? -6.285 6.062 -8.203 1 90.38 82 ARG A C 1
ATOM 630 O O . ARG A 1 82 ? -5.543 6.84 -8.805 1 90.38 82 ARG A O 1
ATOM 637 N N . PRO A 1 83 ? -7.336 6.41 -7.621 1 87.75 83 PRO A N 1
ATOM 638 C CA . PRO A 1 83 ? -7.789 7.789 -7.828 1 87.75 83 PRO A CA 1
ATOM 639 C C . PRO A 1 83 ? -6.812 8.82 -7.273 1 87.75 83 PRO A C 1
ATOM 641 O O . PRO A 1 83 ? -6.145 8.57 -6.266 1 87.75 83 PRO A O 1
ATOM 644 N N . VAL A 1 84 ? -6.754 9.984 -8.016 1 77.56 84 VAL A N 1
ATOM 645 C CA . VAL A 1 84 ? -5.977 11.133 -7.566 1 77.56 84 VAL A CA 1
ATOM 646 C C . VAL A 1 84 ? -6.801 11.969 -6.59 1 77.56 84 VAL A C 1
ATOM 648 O O . VAL A 1 84 ? -7.988 12.203 -6.816 1 77.56 84 VAL A O 1
ATOM 651 N N . ASP A 1 85 ? -6.16 12.242 -5.469 1 72.56 85 ASP A N 1
ATOM 652 C CA . ASP A 1 85 ? -6.887 13.094 -4.539 1 72.56 85 ASP A CA 1
ATOM 653 C C . ASP A 1 85 ? -7.215 14.445 -5.172 1 72.56 85 ASP A C 1
ATOM 655 O O . ASP A 1 85 ? -6.387 15.023 -5.871 1 72.56 85 ASP A O 1
ATOM 659 N N . THR A 1 86 ? -8.492 14.781 -5.07 1 73.5 86 THR A N 1
ATOM 660 C CA . THR A 1 86 ? -8.875 16.125 -5.488 1 73.5 86 THR A CA 1
ATOM 661 C C . THR A 1 86 ? -8.547 17.141 -4.395 1 73.5 86 THR A C 1
ATOM 663 O O . THR A 1 86 ? -8.992 17 -3.254 1 73.5 86 THR A O 1
ATOM 666 N N . LEU A 1 87 ? -7.578 18.016 -4.816 1 75.81 87 LEU A N 1
ATOM 667 C CA . LEU A 1 87 ? -7.25 19.031 -3.834 1 75.81 87 LEU A CA 1
ATOM 668 C C . LEU A 1 87 ? -8.227 20.203 -3.924 1 75.81 87 LEU A C 1
ATOM 670 O O . LEU A 1 87 ? -8.609 20.609 -5.02 1 75.81 87 LEU A O 1
ATOM 674 N N . GLY A 1 88 ? -8.688 20.453 -2.754 1 75.62 88 GLY A N 1
ATOM 675 C CA . GLY A 1 88 ? -9.438 21.703 -2.736 1 75.62 88 GLY A CA 1
ATOM 676 C C . GLY A 1 88 ? -8.594 22.906 -3.07 1 75.62 88 GLY A C 1
ATOM 677 O O . GLY A 1 88 ? -7.363 22.812 -3.156 1 75.62 88 GLY A O 1
ATOM 678 N N . GLU A 1 89 ? -9.219 24.031 -3.436 1 74.5 89 GLU A N 1
ATOM 679 C CA . GLU A 1 89 ? -8.562 25.266 -3.855 1 74.5 89 GLU A CA 1
ATOM 680 C C . GLU A 1 89 ? -7.508 25.703 -2.84 1 74.5 89 GLU A C 1
ATOM 682 O O . GLU A 1 89 ? -6.445 26.203 -3.217 1 74.5 89 GLU A O 1
ATOM 687 N N . ASP A 1 90 ? -7.762 25.453 -1.61 1 78.62 90 ASP A N 1
ATOM 688 C CA . ASP A 1 90 ? -6.871 25.969 -0.578 1 78.62 90 ASP A CA 1
ATOM 689 C C . ASP A 1 90 ? -6.012 24.859 0.02 1 78.62 90 ASP A C 1
ATOM 691 O O . ASP A 1 90 ? -5.414 25.031 1.083 1 78.62 90 ASP A O 1
ATOM 695 N N . GLU A 1 91 ? -6 23.828 -0.711 1 81.44 91 GLU A N 1
ATOM 696 C CA . GLU A 1 91 ? -5.223 22.719 -0.187 1 81.44 91 GLU A CA 1
ATOM 697 C C . GLU A 1 91 ? -3.912 22.547 -0.952 1 81.44 91 GLU A C 1
ATOM 699 O O . GLU A 1 91 ? -3.859 22.781 -2.162 1 81.44 91 GLU A O 1
ATOM 704 N N . LYS A 1 92 ? -2.838 22.266 -0.234 1 83.44 92 LYS A N 1
ATOM 705 C CA . LYS A 1 92 ? -1.525 22.047 -0.833 1 83.44 92 LYS A CA 1
ATOM 706 C C . LYS A 1 92 ? -0.878 20.781 -0.292 1 83.44 92 LYS A C 1
ATOM 708 O O . LYS A 1 92 ? -0.974 20.484 0.902 1 83.44 92 LYS A O 1
ATOM 713 N N . TYR A 1 93 ? -0.208 20.141 -1.222 1 84.88 93 TYR A N 1
ATOM 714 C CA . TYR A 1 93 ? 0.578 19 -0.79 1 84.88 93 TYR A CA 1
ATOM 715 C C . TYR A 1 93 ? 1.892 19.438 -0.158 1 84.88 93 TYR A C 1
ATOM 717 O O . TYR A 1 93 ? 2.625 20.25 -0.736 1 84.88 93 TYR A O 1
ATOM 725 N N . HIS A 1 94 ? 2.113 18.922 0.94 1 84.12 94 HIS A N 1
ATOM 726 C CA . HIS A 1 94 ? 3.424 19.109 1.549 1 84.12 94 HIS A CA 1
ATOM 727 C C . HIS A 1 94 ? 4.312 17.891 1.352 1 84.12 94 HIS A C 1
ATOM 729 O O . HIS A 1 94 ? 5.539 18 1.337 1 84.12 94 HIS A O 1
ATOM 735 N N . ARG A 1 95 ? 3.703 16.75 1.264 1 85.69 95 ARG A N 1
ATOM 736 C CA . ARG A 1 95 ? 4.371 15.477 1.026 1 85.69 95 ARG A CA 1
ATOM 737 C C . ARG A 1 95 ? 3.494 14.547 0.199 1 85.69 95 ARG A C 1
ATOM 739 O O . ARG A 1 95 ? 2.301 14.406 0.472 1 85.69 95 ARG A O 1
ATOM 746 N N . ARG A 1 96 ? 4.094 13.984 -0.785 1 85.75 96 ARG A N 1
ATOM 747 C CA . ARG A 1 96 ? 3.363 13.078 -1.66 1 85.75 96 ARG A CA 1
ATOM 748 C C . ARG A 1 96 ? 4.191 11.828 -1.966 1 85.75 96 ARG A C 1
ATOM 750 O O . ARG A 1 96 ? 4.977 11.82 -2.914 1 85.75 96 ARG A O 1
ATOM 757 N N . GLU A 1 97 ? 3.895 10.836 -1.161 1 84.94 97 GLU A N 1
ATOM 758 C CA . GLU A 1 97 ? 4.66 9.609 -1.343 1 84.94 97 GLU A CA 1
ATOM 759 C C . GLU A 1 97 ? 3.818 8.531 -2.021 1 84.94 97 GLU A C 1
ATOM 761 O O . GLU A 1 97 ? 4.355 7.539 -2.525 1 84.94 97 GLU A O 1
ATOM 766 N N . ARG A 1 98 ? 2.521 8.719 -1.97 1 85.81 98 ARG A N 1
ATOM 767 C CA . ARG A 1 98 ? 1.624 7.715 -2.527 1 85.81 98 ARG A CA 1
ATOM 768 C C . ARG A 1 98 ? 1.438 7.918 -4.027 1 85.81 98 ARG A C 1
ATOM 770 O O . ARG A 1 98 ? 1.06 9 -4.469 1 85.81 98 ARG A O 1
ATOM 777 N N . GLY A 1 99 ? 1.692 6.875 -4.738 1 79 99 GLY A N 1
ATOM 778 C CA . GLY A 1 99 ? 1.444 6.961 -6.168 1 79 99 GLY A CA 1
ATOM 779 C C . GLY A 1 99 ? -0.032 6.98 -6.516 1 79 99 GLY A C 1
ATOM 780 O O . GLY A 1 99 ? -0.867 6.52 -5.734 1 79 99 GLY A O 1
ATOM 781 N N . THR A 1 100 ? -0.36 7.688 -7.652 1 84.5 100 THR A N 1
ATOM 782 C CA . THR A 1 100 ? -1.733 7.738 -8.141 1 84.5 100 THR A CA 1
ATOM 783 C C . THR A 1 100 ? -1.781 7.477 -9.648 1 84.5 100 THR A C 1
ATOM 785 O O . THR A 1 100 ? -0.751 7.527 -10.32 1 84.5 100 THR A O 1
ATOM 788 N N . GLY A 1 101 ? -3.088 7.113 -10.078 1 88 101 GLY A N 1
ATOM 789 C CA . GLY A 1 101 ? -3.283 6.945 -11.508 1 88 101 GLY A CA 1
ATOM 790 C C . GLY A 1 101 ? -3.453 5.496 -11.922 1 88 101 GLY A C 1
ATOM 791 O O . GLY A 1 101 ? -3.725 4.633 -11.078 1 88 101 GLY A O 1
ATOM 792 N N . GLU A 1 102 ? -3.305 5.316 -13.242 1 90.31 102 GLU A N 1
ATOM 793 C CA . GLU A 1 102 ? -3.467 3.984 -13.82 1 90.31 102 GLU A CA 1
ATOM 794 C C . GLU A 1 102 ? -2.215 3.139 -13.609 1 90.31 102 GLU A C 1
ATOM 796 O O . GLU A 1 102 ? -1.098 3.662 -13.625 1 90.31 102 GLU A O 1
ATOM 801 N N . PHE A 1 103 ? -2.432 1.924 -13.43 1 88.25 103 PHE A N 1
ATOM 802 C CA . PHE A 1 103 ? -1.31 0.996 -13.352 1 88.25 103 PHE A CA 1
ATOM 803 C C . PHE A 1 103 ? -1.605 -0.282 -14.125 1 88.25 103 PHE A C 1
ATOM 805 O O . PHE A 1 103 ? -2.766 -0.594 -14.398 1 88.25 103 PHE A O 1
ATOM 812 N N . SER A 1 104 ? -0.516 -0.98 -14.5 1 92.12 104 SER A N 1
ATOM 813 C CA . SER A 1 104 ? -0.595 -2.281 -15.156 1 92.12 104 SER A CA 1
ATOM 814 C C . SER A 1 104 ? 0.634 -3.131 -14.852 1 92.12 104 SER A C 1
ATOM 816 O O . SER A 1 104 ? 1.765 -2.709 -15.102 1 92.12 104 SER A O 1
ATOM 818 N N . ARG A 1 105 ? 0.32 -4.262 -14.211 1 91.69 105 ARG A N 1
ATOM 819 C CA . ARG A 1 105 ? 1.372 -5.242 -13.953 1 91.69 105 ARG A CA 1
ATOM 820 C C . ARG A 1 105 ? 1.095 -6.551 -14.688 1 91.69 105 ARG A C 1
ATOM 822 O O . ARG A 1 105 ? -0.045 -7.02 -14.719 1 91.69 105 ARG A O 1
ATOM 829 N N . THR A 1 106 ? 2.148 -7.082 -15.258 1 91.5 106 THR A N 1
ATOM 830 C CA . THR A 1 106 ? 2.023 -8.367 -15.938 1 91.5 106 THR A CA 1
ATOM 831 C C . THR A 1 106 ? 3.055 -9.359 -15.414 1 91.5 106 THR A C 1
ATOM 833 O O . THR A 1 106 ? 4.223 -9.008 -15.227 1 91.5 106 THR A O 1
ATOM 836 N N . LEU A 1 107 ? 2.592 -10.578 -15.211 1 89.38 107 LEU A N 1
ATOM 837 C CA . LEU A 1 107 ? 3.441 -11.656 -14.711 1 89.38 107 LEU A CA 1
ATOM 838 C C . LEU A 1 107 ? 3.363 -12.875 -15.617 1 89.38 107 LEU A C 1
ATOM 840 O O . LEU A 1 107 ? 2.27 -13.32 -15.977 1 89.38 107 LEU A O 1
ATOM 844 N N . ARG A 1 108 ? 4.465 -13.375 -16 1 89.56 108 ARG A N 1
ATOM 845 C CA . ARG A 1 108 ? 4.496 -14.664 -16.688 1 89.56 108 ARG A CA 1
ATOM 846 C C . ARG A 1 108 ? 4.484 -15.82 -15.68 1 89.56 108 ARG A C 1
ATOM 848 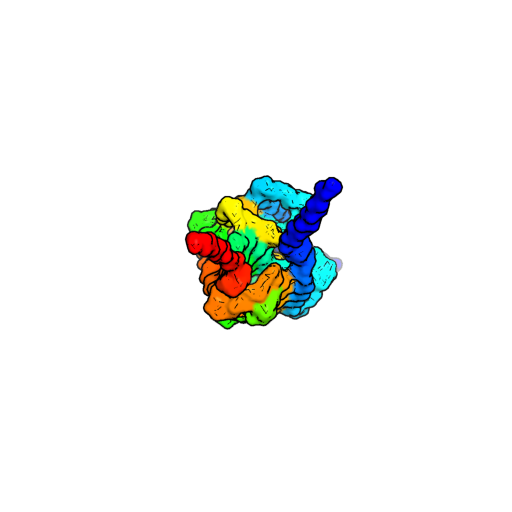O O . ARG A 1 108 ? 5.332 -15.875 -14.789 1 89.56 108 ARG A O 1
ATOM 855 N N . LEU A 1 109 ? 3.625 -16.703 -15.859 1 87.06 109 LEU A N 1
ATOM 856 C CA . LEU A 1 109 ? 3.436 -17.828 -14.938 1 87.06 109 LEU A CA 1
ATOM 857 C C . LEU A 1 109 ? 4.199 -19.047 -15.414 1 87.06 109 LEU A C 1
ATOM 859 O O . LEU A 1 109 ? 4.434 -19.219 -16.609 1 87.06 109 LEU A O 1
ATOM 863 N N . PRO A 1 110 ? 4.555 -19.922 -14.484 1 84.19 110 PRO A N 1
ATOM 864 C CA . PRO A 1 110 ? 5.301 -21.125 -14.859 1 84.19 110 PRO A CA 1
ATOM 865 C C . PRO A 1 110 ? 4.406 -22.203 -15.469 1 84.19 110 PRO A C 1
ATOM 867 O O . PRO A 1 110 ? 4.895 -23.266 -15.867 1 84.19 110 PRO A O 1
ATOM 870 N N . PHE A 1 111 ? 3.154 -22.016 -15.547 1 82.25 111 PHE A N 1
ATOM 871 C CA . PHE A 1 111 ? 2.193 -22.938 -16.156 1 82.25 111 PHE A CA 1
ATOM 872 C C . PHE A 1 111 ? 0.998 -22.172 -16.703 1 82.25 111 PHE A C 1
ATOM 874 O O . PHE A 1 111 ? 0.752 -21.031 -16.328 1 82.25 111 PHE A O 1
ATOM 881 N N . GLU A 1 112 ? 0.415 -22.875 -17.594 1 84 112 GLU A N 1
ATOM 882 C CA . GLU A 1 112 ? -0.838 -22.297 -18.062 1 84 112 GLU A CA 1
ATOM 883 C C . GLU A 1 112 ? -1.942 -22.453 -17.016 1 84 112 GLU A C 1
ATOM 885 O O . GLU A 1 112 ? -1.969 -23.438 -16.266 1 84 112 GLU A O 1
ATOM 890 N N . VAL A 1 113 ? -2.76 -21.422 -16.953 1 83.81 113 VAL A N 1
ATOM 891 C CA . VAL A 1 113 ? -3.834 -21.469 -15.961 1 83.81 113 VAL A CA 1
ATOM 892 C C . VAL A 1 113 ? -5.18 -21.234 -16.641 1 83.81 113 VAL A C 1
ATOM 894 O O . VAL A 1 113 ? -5.246 -20.578 -17.688 1 83.81 113 VAL A O 1
ATOM 897 N N . ASP A 1 114 ? -6.18 -22.016 -16.141 1 79.75 114 ASP A N 1
ATOM 898 C CA . ASP A 1 114 ? -7.555 -21.766 -16.547 1 79.75 114 ASP A CA 1
ATOM 899 C C . ASP A 1 114 ? -8.141 -20.562 -15.828 1 79.75 114 ASP A C 1
ATOM 901 O O . ASP A 1 114 ? -8.227 -20.547 -14.594 1 79.75 114 ASP A O 1
ATOM 905 N N . ALA A 1 115 ? -8.633 -19.578 -16.594 1 82.38 115 ALA A N 1
ATOM 906 C CA . ALA A 1 115 ? -9.219 -18.359 -16.031 1 82.38 115 ALA A CA 1
ATOM 907 C C . ALA A 1 115 ? -10.414 -18.688 -15.148 1 82.38 115 ALA A C 1
ATOM 909 O O . ALA A 1 115 ? -10.656 -18 -14.148 1 82.38 115 ALA A O 1
ATOM 910 N N . ALA A 1 116 ? -11.039 -19.75 -15.469 1 84.06 116 ALA A N 1
ATOM 911 C CA . ALA A 1 116 ? -12.242 -20.125 -14.734 1 84.06 116 ALA A CA 1
ATOM 912 C C . ALA A 1 116 ? -11.898 -20.641 -13.336 1 84.06 116 ALA A C 1
ATOM 914 O O . ALA A 1 116 ? -12.75 -20.641 -12.445 1 84.06 116 ALA A O 1
ATOM 915 N N . GLN A 1 117 ? -10.648 -21.047 -13.195 1 85.25 117 GLN A N 1
ATOM 916 C CA . GLN A 1 117 ? -10.234 -21.594 -11.898 1 85.25 117 GLN A CA 1
ATOM 917 C C . GLN A 1 117 ? -9.477 -20.547 -11.086 1 85.25 117 GLN A C 1
ATOM 919 O O . GLN A 1 117 ? -8.961 -20.844 -10.008 1 85.25 117 GLN A O 1
ATOM 924 N N . THR A 1 118 ? -9.398 -19.438 -11.664 1 90 118 THR A N 1
ATOM 925 C CA . THR A 1 118 ? -8.695 -18.359 -10.977 1 90 118 THR A CA 1
ATOM 926 C C . THR A 1 118 ? -9.633 -17.625 -10.016 1 90 118 THR A C 1
ATOM 928 O O . THR A 1 118 ? -10.75 -17.266 -10.391 1 90 118 THR A O 1
ATOM 931 N N . GLU A 1 119 ? -9.18 -17.469 -8.797 1 93.75 119 GLU A N 1
ATOM 932 C CA . GLU A 1 119 ? -9.93 -16.766 -7.766 1 93.75 119 GLU A CA 1
ATOM 933 C C . GLU A 1 119 ? -9.227 -15.461 -7.371 1 93.75 119 GLU A C 1
ATOM 935 O O . GLU A 1 119 ? -8 -15.414 -7.297 1 93.75 119 GLU A O 1
ATOM 940 N N . ALA A 1 120 ? -10.109 -14.469 -7.141 1 95.75 120 ALA A N 1
ATOM 941 C CA . ALA A 1 120 ? -9.547 -13.195 -6.688 1 95.75 120 ALA A CA 1
ATOM 942 C C . ALA A 1 120 ? -10.359 -12.633 -5.523 1 95.75 120 ALA A C 1
ATOM 944 O O . ALA A 1 120 ? -11.586 -12.711 -5.516 1 95.75 120 ALA A O 1
ATOM 945 N N . GLU A 1 121 ? -9.688 -12.133 -4.574 1 96.69 121 GLU A N 1
ATOM 946 C CA . GLU A 1 121 ? -10.312 -11.508 -3.414 1 96.69 121 GLU A CA 1
ATOM 947 C C . GLU A 1 121 ? -9.641 -10.18 -3.078 1 96.69 121 GLU A C 1
ATOM 949 O O . GLU A 1 121 ? -8.43 -10.023 -3.244 1 96.69 121 GLU A O 1
ATOM 954 N N . TYR A 1 122 ? -10.484 -9.227 -2.654 1 95.75 122 TYR A N 1
ATOM 955 C CA . TYR A 1 122 ? -10.008 -7.922 -2.219 1 95.75 122 TYR A CA 1
ATOM 956 C C . TYR A 1 122 ? -10.344 -7.68 -0.751 1 95.75 122 TYR A C 1
ATOM 958 O O . TYR A 1 122 ? -11.523 -7.609 -0.38 1 95.75 122 TYR A O 1
ATOM 966 N N . THR A 1 123 ? -9.289 -7.535 0.086 1 94.81 123 THR A N 1
ATOM 967 C CA . THR A 1 123 ? -9.492 -7.293 1.51 1 94.81 123 THR A CA 1
ATOM 968 C C . THR A 1 123 ? -8.461 -6.297 2.039 1 94.81 123 THR A C 1
ATOM 970 O O . THR A 1 123 ? -7.262 -6.477 1.841 1 94.81 123 THR A O 1
ATOM 973 N N . GLN A 1 124 ? -8.891 -5.191 2.646 1 94.62 124 GLN A N 1
ATOM 974 C CA . GLN A 1 124 ? -8.023 -4.238 3.336 1 94.62 124 GLN A CA 1
ATOM 975 C C . GLN A 1 124 ? -6.941 -3.699 2.402 1 94.62 124 GLN A C 1
ATOM 977 O O . GLN A 1 124 ? -5.77 -3.637 2.771 1 94.62 124 GLN A O 1
ATOM 982 N N . GLY A 1 125 ? -7.344 -3.496 1.182 1 96.19 125 GLY A N 1
ATOM 983 C CA . GLY A 1 125 ? -6.426 -2.877 0.239 1 96.19 125 GLY A CA 1
ATOM 984 C C . GLY A 1 125 ? -5.449 -3.863 -0.376 1 96.19 125 GLY A C 1
ATOM 985 O O . GLY A 1 125 ? -4.484 -3.461 -1.026 1 96.19 125 GLY A O 1
ATOM 986 N N . VAL A 1 126 ? -5.699 -5.125 -0.112 1 96.19 126 VAL A N 1
ATOM 987 C CA . VAL A 1 126 ? -4.844 -6.148 -0.705 1 96.19 126 VAL A CA 1
ATOM 988 C C . VAL A 1 126 ? -5.66 -7.004 -1.671 1 96.19 126 VAL A C 1
ATOM 990 O O . VAL A 1 126 ? -6.719 -7.523 -1.31 1 96.19 126 VAL A O 1
ATOM 993 N N . LEU A 1 127 ? -5.148 -7.102 -2.875 1 96.69 127 LEU A N 1
ATOM 994 C CA . LEU A 1 127 ? -5.707 -8.031 -3.852 1 96.69 127 LEU A CA 1
ATOM 995 C C . LEU A 1 127 ? -4.992 -9.375 -3.797 1 96.69 127 LEU A C 1
ATOM 997 O O . LEU A 1 127 ? -3.762 -9.43 -3.852 1 96.69 127 LEU A O 1
ATOM 1001 N N . THR A 1 128 ? -5.75 -10.422 -3.615 1 96.31 128 THR A N 1
ATOM 1002 C CA . THR A 1 128 ? -5.199 -11.773 -3.654 1 96.31 128 THR A CA 1
ATOM 1003 C C . THR A 1 128 ? -5.754 -12.555 -4.848 1 96.31 128 THR A C 1
ATOM 1005 O O . THR A 1 128 ? -6.973 -12.68 -4.996 1 96.31 128 THR A O 1
ATOM 1008 N N . VAL A 1 129 ? -4.895 -12.992 -5.68 1 96 129 VAL A N 1
ATOM 1009 C CA . VAL A 1 129 ? -5.273 -13.82 -6.824 1 96 129 VAL A CA 1
ATOM 1010 C C . VAL A 1 129 ? -4.699 -15.227 -6.656 1 96 129 VAL A C 1
ATOM 1012 O O . VAL A 1 129 ? -3.488 -15.398 -6.508 1 96 129 VAL A O 1
ATOM 1015 N N . VAL A 1 130 ? -5.551 -16.156 -6.715 1 94.44 130 VAL A N 1
ATOM 1016 C CA . VAL A 1 130 ? -5.137 -17.547 -6.582 1 94.44 130 VAL A CA 1
ATOM 1017 C C . VAL A 1 130 ? -5.305 -18.266 -7.918 1 94.44 130 VAL A C 1
ATOM 1019 O O . VAL A 1 130 ? -6.402 -18.312 -8.477 1 94.44 130 VAL A O 1
ATOM 1022 N N . LEU A 1 131 ? -4.203 -18.781 -8.344 1 92.69 131 LEU A N 1
ATOM 1023 C CA . LEU A 1 131 ? -4.172 -19.5 -9.609 1 92.69 131 LEU A CA 1
ATOM 1024 C C . LEU A 1 131 ? -3.838 -20.969 -9.391 1 92.69 131 LEU A C 1
ATOM 1026 O O . LEU A 1 131 ? -2.871 -21.297 -8.695 1 92.69 131 LEU A O 1
ATOM 1030 N N . HIS A 1 132 ? -4.602 -21.75 -10.016 1 90 132 HIS A N 1
ATOM 1031 C CA . HIS A 1 132 ? -4.414 -23.188 -9.836 1 90 132 HIS A CA 1
ATOM 1032 C C . HIS A 1 132 ? -3.805 -23.812 -11.078 1 90 132 HIS A C 1
ATOM 1034 O O . HIS A 1 132 ? -4.148 -23.453 -12.203 1 90 132 HIS A O 1
ATOM 1040 N N . LYS A 1 133 ? -2.984 -24.781 -10.781 1 83.75 133 LYS A N 1
ATOM 1041 C CA . LYS A 1 133 ? -2.457 -25.578 -11.875 1 83.75 133 LYS A CA 1
ATOM 1042 C C . LYS A 1 133 ? -3.561 -26.406 -12.531 1 83.75 133 LYS A C 1
ATOM 1044 O O . LYS A 1 133 ? -4.41 -26.984 -11.844 1 83.75 133 LYS A O 1
ATOM 1049 N N . PRO A 1 134 ? -3.473 -26.391 -13.859 1 80 134 PRO A N 1
ATOM 1050 C CA . PRO A 1 134 ? -4.504 -27.219 -14.5 1 80 134 PRO A CA 1
ATOM 1051 C C . PRO A 1 134 ? -4.375 -28.703 -14.148 1 80 134 PRO A C 1
ATOM 1053 O O . PRO A 1 134 ? -3.266 -29.188 -13.922 1 80 134 PRO A O 1
ATOM 1056 N N . GLU A 1 135 ? -5.535 -29.328 -13.977 1 71.38 135 GLU A N 1
ATOM 1057 C CA . GLU A 1 135 ? -5.582 -30.75 -13.656 1 71.38 135 GLU A CA 1
ATOM 1058 C C . GLU A 1 135 ? -4.754 -31.562 -14.641 1 71.38 135 GLU A C 1
ATOM 1060 O O . GLU A 1 135 ? -4.102 -32.531 -14.258 1 71.38 135 GLU A O 1
ATOM 1065 N N . ALA A 1 136 ? -4.848 -31.141 -15.875 1 65.38 136 ALA A N 1
ATOM 1066 C CA . ALA A 1 136 ? -4.152 -31.906 -16.906 1 65.38 136 ALA A CA 1
ATOM 1067 C C . ALA A 1 136 ? -2.641 -31.859 -16.703 1 65.38 136 ALA A C 1
ATOM 1069 O O . ALA A 1 136 ? -1.914 -32.75 -17.172 1 65.38 136 ALA A O 1
ATOM 1070 N N . SER A 1 137 ? -2.236 -30.906 -16.062 1 59.66 137 SER A N 1
ATOM 1071 C CA . SER A 1 137 ? -0.798 -30.719 -15.906 1 59.66 137 SER A CA 1
ATOM 1072 C C . SER A 1 137 ? -0.289 -31.344 -14.617 1 59.66 137 SER A C 1
ATOM 1074 O O . SER A 1 137 ? 0.919 -31.391 -14.375 1 59.66 137 SER A O 1
ATOM 1076 N N . LYS A 1 138 ? -1.247 -31.812 -13.883 1 61.19 138 LYS A N 1
ATOM 1077 C CA . LYS A 1 138 ? -0.832 -32.5 -12.664 1 61.19 138 LYS A CA 1
ATOM 1078 C C . LYS A 1 138 ? -0.35 -33.906 -12.961 1 61.19 138 LYS A C 1
ATOM 1080 O O . LYS A 1 138 ? -0.891 -34.594 -13.844 1 61.19 138 LYS A O 1
ATOM 1085 N N . PRO A 1 139 ? 0.85 -34.219 -12.484 1 57.06 139 PRO A N 1
ATOM 1086 C CA . PRO A 1 139 ? 1.361 -35.562 -12.781 1 57.06 139 PRO A CA 1
ATOM 1087 C C . PRO A 1 139 ? 0.338 -36.656 -12.492 1 57.06 139 PRO A C 1
ATOM 1089 O O . PRO A 1 139 ? -0.36 -36.625 -11.477 1 57.06 139 PRO A O 1
ATOM 1092 N N . LYS A 1 140 ? -0.11 -37.281 -13.523 1 54.75 140 LYS A N 1
ATOM 1093 C CA . LYS A 1 140 ? -0.978 -38.438 -13.383 1 54.75 140 LYS A CA 1
ATOM 1094 C C . LYS A 1 140 ? -0.18 -39.688 -12.977 1 54.75 140 LYS A C 1
ATOM 1096 O O . LYS A 1 140 ? 0.895 -39.938 -13.516 1 54.75 140 LYS A O 1
ATOM 1101 N N . LYS A 1 141 ? -0.406 -40 -11.734 1 56.06 141 LYS A N 1
ATOM 1102 C CA . LYS A 1 141 ? 0.214 -41.25 -11.328 1 56.06 141 LYS A CA 1
ATOM 1103 C C . LYS A 1 141 ? -0.284 -42.406 -12.18 1 56.06 141 LYS A C 1
ATOM 1105 O O . LYS A 1 141 ? -1.491 -42.625 -12.297 1 56.06 141 LYS A O 1
ATOM 1110 N N . ILE A 1 142 ? 0.524 -42.75 -12.992 1 57.03 142 ILE A N 1
ATOM 1111 C CA . ILE A 1 142 ? 0.196 -43.938 -13.781 1 57.03 142 ILE A CA 1
ATOM 1112 C C . ILE A 1 142 ? 0.38 -45.188 -12.93 1 57.03 142 ILE A C 1
ATOM 1114 O O . ILE A 1 142 ? 1.464 -45.438 -12.398 1 57.03 142 ILE A O 1
ATOM 1118 N N . THR A 1 143 ? -0.664 -45.562 -12.453 1 56.5 143 THR A N 1
ATOM 1119 C CA . THR A 1 143 ? -0.611 -46.844 -11.75 1 56.5 143 THR A CA 1
ATOM 1120 C C . THR A 1 143 ? -0.352 -48 -12.734 1 56.5 143 THR A C 1
ATOM 1122 O O . THR A 1 143 ? -1.057 -48.125 -13.734 1 56.5 143 THR A O 1
ATOM 1125 N N . VAL A 1 144 ? 0.868 -48.406 -12.633 1 61.12 144 VAL A N 1
ATOM 1126 C CA . VAL A 1 144 ? 1.192 -49.562 -13.438 1 61.12 144 VAL A CA 1
ATOM 1127 C C . VAL A 1 144 ? 0.421 -50.781 -12.922 1 61.12 144 VAL A C 1
ATOM 1129 O O . VAL A 1 144 ? 0.527 -51.156 -11.75 1 61.12 144 VAL A O 1
ATOM 1132 N N . LYS A 1 145 ? -0.621 -51.125 -13.555 1 57.97 145 LYS A N 1
ATOM 1133 C CA . LYS A 1 145 ? -1.284 -52.406 -13.242 1 57.97 145 LYS A CA 1
ATOM 1134 C C . LYS A 1 145 ? -0.422 -53.594 -13.656 1 57.97 145 LYS A C 1
ATOM 1136 O O . LYS A 1 145 ? 0.067 -53.656 -14.781 1 57.97 145 LYS A O 1
ATOM 1141 N N . ARG A 1 146 ? 0.239 -54.062 -12.742 1 54.09 146 ARG A N 1
ATOM 1142 C CA . ARG A 1 146 ? 0.91 -55.344 -13.039 1 54.09 146 ARG A CA 1
ATOM 1143 C C . ARG A 1 146 ? -0.085 -56.375 -13.516 1 54.09 146 ARG A C 1
ATOM 1145 O O . ARG A 1 146 ? -1.145 -56.562 -12.914 1 54.09 146 ARG A O 1
ATOM 1152 N N . ALA A 1 147 ? -0.176 -56.594 -14.789 1 58.75 147 ALA A N 1
ATOM 1153 C CA . ALA A 1 147 ? -0.908 -57.75 -15.234 1 58.75 147 ALA A CA 1
ATOM 1154 C C . ALA A 1 14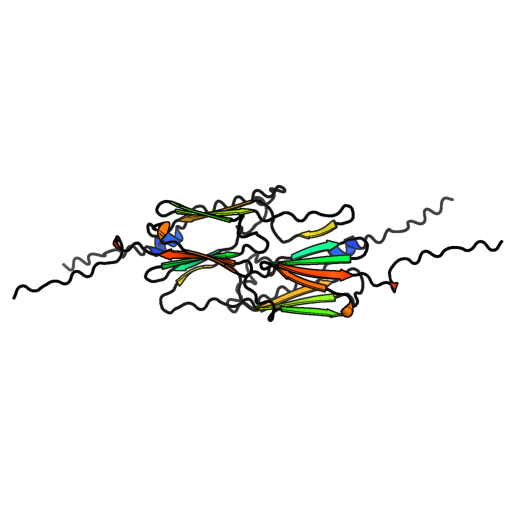7 ? -0.511 -59 -14.43 1 58.75 147 ALA A C 1
ATOM 1156 O O . ALA A 1 147 ? 0.677 -59.281 -14.242 1 58.75 147 ALA A O 1
ATOM 1157 N N . SER A 1 148 ? -1.361 -59.375 -13.523 1 46.66 148 SER A N 1
ATOM 1158 C CA . SER A 1 148 ? -1.166 -60.719 -13.047 1 46.66 148 SER A CA 1
ATOM 1159 C C . SER A 1 148 ? -1.114 -61.719 -14.203 1 46.66 148 SER A C 1
ATOM 1161 O O . SER A 1 148 ? -1.851 -61.594 -15.18 1 46.66 148 SER A O 1
ATOM 1163 N N . MET B 1 1 ? 12.875 57.625 4.129 1 30.45 1 MET B N 1
ATOM 1164 C CA . MET B 1 1 ? 13.711 56.438 4.324 1 30.45 1 MET B CA 1
ATOM 1165 C C . MET B 1 1 ? 12.859 55.219 4.594 1 30.45 1 MET B C 1
ATOM 1167 O O . MET B 1 1 ? 12.117 55.188 5.578 1 30.45 1 MET B O 1
ATOM 1171 N N . LEU B 1 2 ? 12.25 54.531 3.584 1 32.16 2 LEU B N 1
ATOM 1172 C CA . LEU B 1 2 ? 11.125 53.594 3.568 1 32.16 2 LEU B CA 1
ATOM 1173 C C . LEU B 1 2 ? 11.5 52.281 4.254 1 32.16 2 LEU B C 1
ATOM 1175 O O . LEU B 1 2 ? 12.461 51.625 3.863 1 32.16 2 LEU B O 1
ATOM 1179 N N . ASN B 1 3 ? 11.469 52.25 5.605 1 32.16 3 ASN B N 1
ATOM 1180 C CA . ASN B 1 3 ? 11.703 51.062 6.445 1 32.16 3 ASN B CA 1
ATOM 1181 C C . ASN B 1 3 ? 10.891 49.875 5.969 1 32.16 3 ASN B C 1
ATOM 1183 O O . ASN B 1 3 ? 9.672 49.812 6.16 1 32.16 3 ASN B O 1
ATOM 1187 N N . THR B 1 4 ? 11.18 49.406 4.75 1 36.19 4 THR B N 1
ATOM 1188 C CA . THR B 1 4 ? 10.641 48.188 4.219 1 36.19 4 THR B CA 1
ATOM 1189 C C . THR B 1 4 ? 10.758 47.062 5.242 1 36.19 4 THR B C 1
ATOM 1191 O O . THR B 1 4 ? 11.859 46.594 5.551 1 36.19 4 THR B O 1
ATOM 1194 N N . SER B 1 5 ? 10.117 47.219 6.449 1 35.16 5 SER B N 1
ATOM 1195 C CA . SER B 1 5 ? 9.969 46.125 7.395 1 35.16 5 SER B CA 1
ATOM 1196 C C . SER B 1 5 ? 9.711 44.781 6.668 1 35.16 5 SER B C 1
ATOM 1198 O O . SER B 1 5 ? 8.703 44.656 5.969 1 35.16 5 SER B O 1
ATOM 1200 N N . PHE B 1 6 ? 10.664 44.25 6.004 1 37.59 6 PHE B N 1
ATOM 1201 C CA . PHE B 1 6 ? 10.711 42.906 5.457 1 37.59 6 PHE B CA 1
ATOM 1202 C C . PHE B 1 6 ? 10.07 41.906 6.418 1 37.59 6 PHE B C 1
ATOM 1204 O O . PHE B 1 6 ? 10.727 41.438 7.344 1 37.59 6 PHE B O 1
ATOM 1211 N N . ARG B 1 7 ? 8.93 42.156 7.035 1 37.69 7 ARG B N 1
ATOM 1212 C CA . ARG B 1 7 ? 8.148 41.125 7.699 1 37.69 7 ARG B CA 1
ATOM 1213 C C . ARG B 1 7 ? 8.289 39.781 6.973 1 37.69 7 ARG B C 1
ATOM 1215 O O . ARG B 1 7 ? 7.707 39.594 5.902 1 37.69 7 ARG B O 1
ATOM 1222 N N . LYS B 1 8 ? 9.352 39.219 7.004 1 39.97 8 LYS B N 1
ATOM 1223 C CA . LYS B 1 8 ? 9.758 37.875 6.676 1 39.97 8 LYS B CA 1
ATOM 1224 C C . LYS B 1 8 ? 8.633 36.875 6.961 1 39.97 8 LYS B C 1
ATOM 1226 O O . LYS B 1 8 ? 8.258 36.688 8.117 1 39.97 8 LYS B O 1
ATOM 1231 N N . HIS B 1 9 ? 7.508 36.938 6.25 1 41.84 9 HIS B N 1
ATOM 1232 C CA . HIS B 1 9 ? 6.383 36.031 6.293 1 41.84 9 HIS B CA 1
ATOM 1233 C C . HIS B 1 9 ? 6.855 34.594 6.609 1 41.84 9 HIS B C 1
ATOM 1235 O O . HIS B 1 9 ? 7.535 33.969 5.797 1 41.84 9 HIS B O 1
ATOM 1241 N N . TRP B 1 10 ? 7.223 34.406 7.871 1 39.66 10 TRP B N 1
ATOM 1242 C CA . TRP B 1 10 ? 7.395 33.031 8.352 1 39.66 10 TRP B CA 1
ATOM 1243 C C . TRP B 1 10 ? 6.512 32.062 7.566 1 39.66 10 TRP B C 1
ATOM 1245 O O . TRP B 1 10 ? 5.285 32.188 7.578 1 39.66 10 TRP B O 1
ATOM 1255 N N . ASP B 1 11 ? 6.848 31.656 6.398 1 43.84 11 ASP B N 1
ATOM 1256 C CA . ASP B 1 11 ? 6.141 30.641 5.629 1 43.84 11 ASP B CA 1
ATOM 1257 C C . ASP B 1 11 ? 6.133 29.297 6.367 1 43.84 11 ASP B C 1
ATOM 1259 O O . ASP B 1 11 ? 7.156 28.625 6.445 1 43.84 11 ASP B O 1
ATOM 1263 N N . PRO B 1 12 ? 5.336 29.203 7.434 1 46.47 12 PRO B N 1
ATOM 1264 C CA . PRO B 1 12 ? 5.297 27.922 8.156 1 46.47 12 PRO B CA 1
ATOM 1265 C C . PRO B 1 12 ? 5.598 26.734 7.254 1 46.47 12 PRO B C 1
ATOM 1267 O O . PRO B 1 12 ? 6.008 25.672 7.742 1 46.47 12 PRO B O 1
ATOM 1270 N N . TRP B 1 13 ? 5.273 26.922 5.996 1 46.31 13 TRP B N 1
ATOM 1271 C CA . TRP B 1 13 ? 5.422 25.797 5.082 1 46.31 13 TRP B CA 1
ATOM 1272 C C . TRP B 1 13 ? 6.895 25.547 4.777 1 46.31 13 TRP B C 1
ATOM 1274 O O . TRP B 1 13 ? 7.246 24.484 4.258 1 46.31 13 TRP B O 1
ATOM 1284 N N . GLN B 1 14 ? 7.742 26.672 4.719 1 49.66 14 GLN B N 1
ATOM 1285 C CA . GLN B 1 14 ? 9.172 26.391 4.633 1 49.66 14 GLN B CA 1
ATOM 1286 C C . GLN B 1 14 ? 9.609 25.406 5.711 1 49.66 14 GLN B C 1
ATOM 1288 O O . GLN B 1 14 ? 10.5 24.594 5.484 1 49.66 14 GLN B O 1
ATOM 1293 N N . GLU B 1 15 ? 9.016 25.578 6.82 1 43.69 15 GLU B N 1
ATOM 1294 C CA . GLU B 1 15 ? 9.359 24.703 7.93 1 43.69 15 GLU B CA 1
ATOM 1295 C C . GLU B 1 15 ? 8.867 23.281 7.676 1 43.69 15 GLU B C 1
ATOM 1297 O O . GLU B 1 15 ? 9.492 22.312 8.109 1 43.69 15 GLU B O 1
ATOM 1302 N N . LEU B 1 16 ? 7.703 23.188 7.113 1 46.5 16 LEU B N 1
ATOM 1303 C CA . LEU B 1 16 ? 7.273 21.828 6.801 1 46.5 16 LEU B CA 1
ATOM 1304 C C . LEU B 1 16 ? 8.305 21.125 5.922 1 46.5 16 LEU B C 1
ATOM 1306 O O . LEU B 1 16 ? 8.461 19.906 6.004 1 46.5 16 LEU B O 1
ATOM 1310 N N . ASN B 1 17 ? 8.875 21.984 5.023 1 48.25 17 ASN B N 1
ATOM 1311 C CA . ASN B 1 17 ? 9.984 21.375 4.281 1 48.25 17 ASN B CA 1
ATOM 1312 C C . ASN B 1 17 ? 11.008 20.75 5.219 1 48.25 17 ASN B C 1
ATOM 1314 O O . ASN B 1 17 ? 11.805 19.906 4.797 1 48.25 17 ASN B O 1
ATOM 1318 N N . ARG B 1 18 ? 11.07 21.422 6.434 1 42.69 18 ARG B N 1
ATOM 1319 C CA . ARG B 1 18 ? 11.93 20.797 7.426 1 42.69 18 ARG B CA 1
ATOM 1320 C C . ARG B 1 18 ? 11.258 19.562 8.023 1 42.69 18 ARG B C 1
ATOM 1322 O O . ARG B 1 18 ? 11.594 19.141 9.133 1 42.69 18 ARG B O 1
ATOM 1329 N N . LEU B 1 19 ? 10.164 19.297 7.664 1 43.19 19 LEU B N 1
ATOM 1330 C CA . LEU B 1 19 ? 9.586 18.062 8.18 1 43.19 19 LEU B CA 1
ATOM 1331 C C . LEU B 1 19 ? 10.68 17.031 8.43 1 43.19 19 LEU B C 1
ATOM 1333 O O . LEU B 1 19 ? 11.406 16.656 7.512 1 43.19 19 LEU B O 1
ATOM 1337 N N . PRO B 1 20 ? 11.164 17 9.664 1 45.72 20 PRO B N 1
ATOM 1338 C CA . PRO B 1 20 ? 12.258 16.188 10.219 1 45.72 20 PRO B CA 1
ATOM 1339 C C . PRO B 1 20 ? 12.367 14.812 9.57 1 45.72 20 PRO B C 1
ATOM 1341 O O . PRO B 1 20 ? 11.484 14.422 8.797 1 45.72 20 PRO B O 1
ATOM 1344 N N . VAL B 1 21 ? 12.617 13.797 10.508 1 44.56 21 VAL B N 1
ATOM 1345 C CA . VAL B 1 21 ? 13.258 12.555 10.938 1 44.56 21 VAL B CA 1
ATOM 1346 C C . VAL B 1 21 ? 12.414 11.367 10.492 1 44.56 21 VAL B C 1
ATOM 1348 O O . VAL B 1 21 ? 11.43 11.016 11.141 1 44.56 21 VAL B O 1
ATOM 1351 N N . ASP B 1 22 ? 11.883 11.406 9.367 1 47.09 22 ASP B N 1
ATOM 1352 C CA . ASP B 1 22 ? 11.289 10.117 9.016 1 47.09 22 ASP B CA 1
ATOM 1353 C C . ASP B 1 22 ? 12.156 8.961 9.5 1 47.09 22 ASP B C 1
ATOM 1355 O O . ASP B 1 22 ? 13.273 8.766 9.008 1 47.09 22 ASP B O 1
ATOM 1359 N N . MET B 1 23 ? 12.32 8.734 10.812 1 47.59 23 MET B N 1
ATOM 1360 C CA . MET B 1 23 ? 12.891 7.461 11.242 1 47.59 23 MET B CA 1
ATOM 1361 C C . MET B 1 23 ? 12.008 6.293 10.812 1 47.59 23 MET B C 1
ATOM 1363 O O . MET B 1 23 ? 10.938 6.078 11.383 1 47.59 23 MET B O 1
ATOM 1367 N N . ASN B 1 24 ? 12.031 6.141 9.539 1 51.09 24 ASN B N 1
ATOM 1368 C CA . ASN B 1 24 ? 11.414 4.922 9.023 1 51.09 24 ASN B CA 1
ATOM 1369 C C . ASN B 1 24 ? 12.07 3.672 9.602 1 51.09 24 ASN B C 1
ATOM 1371 O O . ASN B 1 24 ? 13.25 3.408 9.352 1 51.09 24 ASN B O 1
ATOM 1375 N N . ARG B 1 25 ? 11.836 3.219 10.852 1 47.72 25 ARG B N 1
ATOM 1376 C CA . ARG B 1 25 ? 12.352 1.915 11.266 1 47.72 25 ARG B CA 1
ATOM 1377 C C . ARG B 1 25 ? 11.383 0.8 10.867 1 47.72 25 ARG B C 1
ATOM 1379 O O . ARG B 1 25 ? 10.211 0.83 11.242 1 47.72 25 ARG B O 1
ATOM 1386 N N . ILE B 1 26 ? 11.461 0.425 9.633 1 50.97 26 ILE B N 1
ATOM 1387 C CA . ILE B 1 26 ? 10.805 -0.862 9.43 1 50.97 26 ILE B CA 1
ATOM 1388 C C . ILE B 1 26 ? 11.68 -1.98 9.992 1 50.97 26 ILE B C 1
ATOM 1390 O O . ILE B 1 26 ? 12.852 -2.104 9.633 1 50.97 26 ILE B O 1
ATOM 1394 N N . PHE B 1 27 ? 11.438 -2.449 11.234 1 48.12 27 PHE B N 1
ATOM 1395 C CA . PHE B 1 27 ? 12.109 -3.619 11.789 1 48.12 27 PHE B CA 1
ATOM 1396 C C . PHE B 1 27 ? 11.711 -4.879 11.023 1 48.12 27 PHE B C 1
ATOM 1398 O O . PHE B 1 27 ? 10.641 -5.438 11.25 1 48.12 27 PHE B O 1
ATOM 1405 N N . SER B 1 28 ? 11.859 -4.848 9.758 1 46.53 28 SER B N 1
ATOM 1406 C CA . SER B 1 28 ? 11.656 -6.164 9.156 1 46.53 28 SER B CA 1
ATOM 1407 C C . SER B 1 28 ? 12.516 -7.223 9.844 1 46.53 28 SER B C 1
ATOM 1409 O O . SER B 1 28 ? 13.562 -6.906 10.414 1 46.53 28 SER B O 1
ATOM 1411 N N . GLY B 1 29 ? 12.172 -8.156 10.461 1 42.34 29 GLY B N 1
ATOM 1412 C CA . GLY B 1 29 ? 13.195 -9.188 10.57 1 42.34 29 GLY B CA 1
ATOM 1413 C C . GLY B 1 29 ? 14.273 -9.07 9.508 1 42.34 29 GLY B C 1
ATOM 1414 O O . GLY B 1 29 ? 15.398 -9.531 9.711 1 42.34 29 GLY B O 1
ATOM 1415 N N . LEU B 1 30 ? 14.109 -9.375 8.258 1 41.75 30 LEU B N 1
ATOM 1416 C CA . LEU B 1 30 ? 15.18 -9.188 7.281 1 41.75 30 LEU B CA 1
ATOM 1417 C C . LEU B 1 30 ? 15.516 -7.711 7.117 1 41.75 30 LEU B C 1
ATOM 1419 O O . LEU B 1 30 ? 14.727 -6.945 6.559 1 41.75 30 LEU B O 1
ATOM 1423 N N . SER B 1 31 ? 16.094 -6.988 8.07 1 42.81 31 SER B N 1
ATOM 1424 C CA . SER B 1 31 ? 16.703 -5.688 8.312 1 42.81 31 SER B CA 1
ATOM 1425 C C . SER B 1 31 ? 17.328 -5.125 7.035 1 42.81 31 SER B C 1
ATOM 1427 O O . SER B 1 31 ? 18.031 -4.117 7.074 1 42.81 31 SER B O 1
ATOM 1429 N N . ASP B 1 32 ? 17.484 -5.871 6.012 1 38.91 32 ASP B N 1
ATOM 1430 C CA . ASP B 1 32 ? 18.234 -5.27 4.918 1 38.91 32 ASP B CA 1
ATOM 1431 C C . ASP B 1 32 ? 17.562 -4 4.41 1 38.91 32 ASP B C 1
ATOM 1433 O O . ASP B 1 32 ? 17.375 -3.826 3.203 1 38.91 32 ASP B O 1
ATOM 1437 N N . ALA B 1 33 ? 16.609 -3.477 5.059 1 41.88 33 ALA B N 1
ATOM 1438 C CA . ALA B 1 33 ? 16.047 -2.189 4.66 1 41.88 33 ALA B CA 1
ATOM 1439 C C . ALA B 1 33 ? 17.125 -1.12 4.562 1 41.88 33 ALA B C 1
ATOM 1441 O O . ALA B 1 33 ? 16.922 -0.078 3.934 1 41.88 33 ALA B O 1
ATOM 1442 N N . VAL B 1 34 ? 18.047 -1.066 5.457 1 40.47 34 VAL B N 1
ATOM 1443 C CA . VAL B 1 34 ? 19.156 -0.115 5.43 1 40.47 34 VAL B CA 1
ATOM 1444 C C . VAL B 1 34 ? 19.797 -0.101 4.039 1 40.47 34 VAL B C 1
ATOM 1446 O O . VAL B 1 34 ? 20.531 0.83 3.693 1 40.47 34 VAL B O 1
ATOM 1449 N N . ARG B 1 35 ? 20.062 -1.307 3.525 1 41 35 ARG B N 1
ATOM 1450 C CA . ARG B 1 35 ? 20.859 -1.136 2.318 1 41 35 ARG B CA 1
ATOM 1451 C C . ARG B 1 35 ? 20.109 -0.344 1.261 1 41 35 ARG B C 1
ATOM 1453 O O . ARG B 1 35 ? 20.703 0.441 0.518 1 41 35 ARG B O 1
ATOM 1460 N N . THR B 1 36 ? 19.031 -1.011 0.492 1 42.88 36 THR B N 1
ATOM 1461 C CA . THR B 1 36 ? 18.578 -0.385 -0.744 1 42.88 36 THR B CA 1
ATOM 1462 C C . THR B 1 36 ? 17.609 0.754 -0.447 1 42.88 36 THR B C 1
ATOM 1464 O O . THR B 1 36 ? 17.094 0.866 0.669 1 42.88 36 THR B O 1
ATOM 1467 N N . GLY B 1 37 ? 17.484 1.804 -1.209 1 46 37 GLY B N 1
ATOM 1468 C CA . GLY B 1 37 ? 16.516 2.834 -1.528 1 46 37 GLY B CA 1
ATOM 1469 C C . GLY B 1 37 ? 15.117 2.508 -1.029 1 46 37 GLY B C 1
ATOM 1470 O O . GLY B 1 37 ? 14.133 2.799 -1.704 1 46 37 GLY B O 1
ATOM 1471 N N . ALA B 1 38 ? 15.211 1.691 0.055 1 50.62 38 ALA B N 1
ATOM 1472 C CA . ALA B 1 38 ? 13.906 1.213 0.521 1 50.62 38 ALA B CA 1
ATOM 1473 C C . ALA B 1 38 ? 13.023 2.373 0.97 1 50.62 38 ALA B C 1
ATOM 1475 O O . ALA B 1 38 ? 13.461 3.23 1.742 1 50.62 38 ALA B O 1
ATOM 1476 N N . GLN B 1 39 ? 12.141 2.725 0.243 1 59.81 39 GLN B N 1
ATOM 1477 C CA . GLN B 1 39 ? 11.156 3.779 0.476 1 59.81 39 GLN B CA 1
ATOM 1478 C C . GLN B 1 39 ? 10.492 3.621 1.841 1 59.81 39 GLN B C 1
ATOM 1480 O O . GLN B 1 39 ? 10.305 2.5 2.32 1 59.81 39 GLN B O 1
ATOM 1485 N N . ALA B 1 40 ? 10.508 4.594 2.738 1 72.75 40 ALA B N 1
ATOM 1486 C CA . ALA B 1 40 ? 9.805 4.672 4.016 1 72.75 40 ALA B CA 1
ATOM 1487 C C . ALA B 1 40 ? 8.43 4.023 3.928 1 72.75 40 ALA B C 1
ATOM 1489 O O . ALA B 1 40 ? 7.758 4.113 2.896 1 72.75 40 ALA B O 1
ATOM 1490 N N . PHE B 1 41 ? 8.234 3.154 4.922 1 83.81 41 PHE B N 1
ATOM 1491 C CA . PHE B 1 41 ? 6.902 2.564 4.984 1 83.81 41 PHE B CA 1
ATOM 1492 C C . PHE B 1 41 ? 6.152 3.057 6.215 1 83.81 41 PHE B C 1
ATOM 1494 O O . PHE B 1 41 ? 6.75 3.26 7.273 1 83.81 41 PHE B O 1
ATOM 1501 N N . PRO B 1 42 ? 4.816 3.258 6.184 1 90.75 42 PRO B N 1
ATOM 1502 C CA . PRO B 1 42 ? 4.023 3.305 4.953 1 90.75 42 PRO B CA 1
ATOM 1503 C C . PRO B 1 42 ? 4.254 4.586 4.152 1 90.75 42 PRO B C 1
ATOM 1505 O O . PRO B 1 42 ? 4.629 5.613 4.719 1 90.75 42 PRO B O 1
ATOM 1508 N N . ALA B 1 43 ? 4.125 4.504 2.846 1 87.38 43 ALA B N 1
ATOM 1509 C CA . ALA B 1 43 ? 4.07 5.727 2.049 1 87.38 43 ALA B CA 1
ATOM 1510 C C . ALA B 1 43 ? 2.965 6.656 2.543 1 87.38 43 ALA B C 1
ATOM 1512 O O . ALA B 1 43 ? 1.863 6.203 2.865 1 87.38 43 ALA B O 1
ATOM 1513 N N . MET B 1 44 ? 3.242 7.996 2.592 1 91.75 44 MET B N 1
ATOM 1514 C CA . MET B 1 44 ? 2.279 8.93 3.164 1 91.75 44 MET B CA 1
ATOM 1515 C C . MET B 1 44 ? 2.143 10.172 2.289 1 91.75 44 MET B C 1
ATOM 1517 O O . MET B 1 44 ? 3.074 10.539 1.569 1 91.75 44 MET B O 1
ATOM 1521 N N . ASN B 1 45 ? 0.979 10.773 2.295 1 91.56 45 ASN B N 1
ATOM 1522 C CA . ASN B 1 45 ? 0.746 12.133 1.83 1 91.56 45 ASN B CA 1
ATOM 1523 C C . ASN B 1 45 ? 0.404 13.07 2.986 1 91.56 45 ASN B C 1
ATOM 1525 O O . ASN B 1 45 ? -0.212 12.656 3.967 1 91.56 45 ASN B O 1
ATOM 1529 N N . VAL B 1 46 ? 0.839 14.234 2.867 1 90.88 46 VAL B N 1
ATOM 1530 C CA . VAL B 1 46 ? 0.457 15.281 3.801 1 90.88 46 VAL B CA 1
ATOM 1531 C C . VAL B 1 46 ? -0.122 16.469 3.035 1 90.88 46 VAL B C 1
ATOM 1533 O O . VAL B 1 46 ? 0.564 17.078 2.209 1 90.88 46 VAL B O 1
ATOM 1536 N N . LEU B 1 47 ? -1.329 16.734 3.373 1 90.38 47 LEU B N 1
ATOM 1537 C CA . LEU B 1 47 ? -2.045 17.859 2.766 1 90.38 47 LEU B CA 1
ATOM 1538 C C . LEU B 1 47 ? -2.418 18.906 3.814 1 90.38 47 LEU B C 1
ATOM 1540 O O . LEU B 1 47 ? -2.861 18.547 4.914 1 90.38 47 LEU B O 1
ATOM 1544 N N . SER B 1 48 ? -2.131 20.094 3.451 1 87.25 48 SER B N 1
ATOM 1545 C CA . SER B 1 48 ? -2.518 21.156 4.359 1 87.25 48 SER B CA 1
ATOM 1546 C C . SER B 1 48 ? -3.672 21.984 3.789 1 87.25 48 SER B C 1
ATOM 1548 O O . SER B 1 48 ? -3.719 22.25 2.586 1 87.25 48 SER B O 1
ATOM 1550 N N . GLY B 1 49 ? -4.676 22.234 4.625 1 82.25 49 GLY B N 1
ATOM 1551 C CA . GLY B 1 49 ? -5.711 23.219 4.367 1 82.25 49 GLY B CA 1
ATOM 1552 C C . GLY B 1 49 ? -5.598 24.453 5.25 1 82.25 49 GLY B C 1
ATOM 1553 O O . GLY B 1 49 ? -4.562 24.672 5.879 1 82.25 49 GLY B O 1
ATOM 1554 N N . GLU B 1 50 ? -6.633 25.297 5.137 1 78.38 50 GLU B N 1
ATOM 1555 C CA . GLU B 1 50 ? -6.633 26.516 5.926 1 78.38 50 GLU B CA 1
ATOM 1556 C C . GLU B 1 50 ? -6.645 26.219 7.422 1 78.38 50 GLU B C 1
ATOM 1558 O O . GLU B 1 50 ? -5.859 26.781 8.188 1 78.38 50 GLU B O 1
ATOM 1563 N N . ASP B 1 51 ? -7.402 25.219 7.797 1 82.94 51 ASP B N 1
ATOM 1564 C CA . ASP B 1 51 ? -7.57 25.016 9.234 1 82.94 51 ASP B CA 1
ATOM 1565 C C . ASP B 1 51 ? -7.324 23.547 9.602 1 82.94 51 ASP B C 1
ATOM 1567 O O . ASP B 1 51 ? -7.652 23.125 10.711 1 82.94 51 ASP B O 1
ATOM 1571 N N . ARG B 1 52 ? -6.77 22.859 8.578 1 87.19 52 ARG B N 1
ATOM 1572 C CA . ARG B 1 52 ? -6.59 21.438 8.898 1 87.19 52 ARG B CA 1
ATOM 1573 C C . ARG B 1 52 ? -5.438 20.844 8.109 1 87.19 52 ARG B C 1
ATOM 1575 O O . ARG B 1 52 ? -5.035 21.391 7.078 1 87.19 52 ARG B O 1
ATOM 1582 N N . LEU B 1 53 ? -4.953 19.766 8.641 1 90.19 53 LEU B N 1
ATOM 1583 C CA . LEU B 1 53 ? -3.988 18.906 7.973 1 90.19 53 LEU B CA 1
ATOM 1584 C C . LEU B 1 53 ? -4.562 17.5 7.77 1 90.19 53 LEU B C 1
ATOM 1586 O O . LEU B 1 53 ? -5.215 16.969 8.664 1 90.19 53 LEU B O 1
ATOM 1590 N N . VAL B 1 54 ? -4.359 17.047 6.574 1 92.56 54 VAL B N 1
ATOM 1591 C CA . VAL B 1 54 ? -4.797 15.688 6.293 1 92.56 54 VAL B CA 1
ATOM 1592 C C . VAL B 1 54 ? -3.588 14.805 5.977 1 92.56 54 VAL B C 1
ATOM 1594 O O . VAL B 1 54 ? -2.844 15.086 5.031 1 92.56 54 VAL B O 1
ATOM 1597 N N . VAL B 1 55 ? -3.412 13.805 6.77 1 93.38 55 VAL B N 1
ATOM 1598 C CA . VAL B 1 55 ? -2.348 12.828 6.562 1 93.38 55 VAL B CA 1
ATOM 1599 C C . VAL B 1 55 ? -2.947 11.5 6.102 1 93.38 55 VAL B C 1
ATOM 1601 O O . VAL B 1 55 ? -3.848 10.961 6.75 1 93.38 55 VAL B O 1
ATOM 1604 N N . THR B 1 56 ? -2.496 11.031 4.984 1 94.62 56 THR B N 1
ATOM 1605 C CA . THR B 1 56 ? -2.918 9.719 4.516 1 94.62 56 THR B CA 1
ATOM 1606 C C . THR B 1 56 ? -1.731 8.758 4.441 1 94.62 56 THR B C 1
ATOM 1608 O O . THR B 1 56 ? -0.631 9.156 4.055 1 94.62 56 THR B O 1
ATOM 1611 N N . ALA B 1 57 ? -1.914 7.52 4.832 1 93.94 57 ALA B N 1
ATOM 1612 C CA . ALA B 1 57 ? -0.875 6.492 4.82 1 93.94 57 ALA B CA 1
ATOM 1613 C C . ALA B 1 57 ? -1.382 5.207 4.172 1 93.94 57 ALA B C 1
ATOM 1615 O O . ALA B 1 57 ? -2.514 4.785 4.414 1 93.94 57 ALA B O 1
ATOM 1616 N N . GLU B 1 58 ? -0.573 4.637 3.338 1 93.38 58 GLU B N 1
ATOM 1617 C CA . GLU B 1 58 ? -0.908 3.352 2.734 1 93.38 58 GLU B CA 1
ATOM 1618 C C . GLU B 1 58 ? -0.586 2.197 3.682 1 93.38 58 GLU B C 1
ATOM 1620 O O . GLU B 1 58 ? 0.572 1.791 3.801 1 93.38 58 GLU B O 1
ATOM 1625 N N . VAL B 1 59 ? -1.615 1.573 4.242 1 95.56 59 VAL B N 1
ATOM 1626 C CA . VAL B 1 59 ? -1.4 0.51 5.219 1 95.56 59 VAL B CA 1
ATOM 1627 C C . VAL B 1 59 ? -2.154 -0.747 4.789 1 95.56 59 VAL B C 1
ATOM 1629 O O . VAL B 1 59 ? -2.82 -1.388 5.605 1 95.56 59 VAL B O 1
ATOM 1632 N N . ALA B 1 60 ? -2.061 -1.021 3.51 1 95.25 60 ALA B N 1
ATOM 1633 C CA . ALA B 1 60 ? -2.713 -2.217 2.984 1 95.25 60 ALA B CA 1
ATOM 1634 C C . ALA B 1 60 ? -2.311 -3.455 3.779 1 95.25 60 ALA B C 1
ATOM 1636 O O . ALA B 1 60 ? -1.125 -3.684 4.027 1 95.25 60 ALA B O 1
ATOM 1637 N N . GLY B 1 61 ? -3.262 -4.254 4.137 1 95.06 61 GLY B N 1
ATOM 1638 C CA . GLY B 1 61 ? -2.996 -5.52 4.801 1 95.06 61 GLY B CA 1
ATOM 1639 C C . GLY B 1 61 ? -2.799 -5.379 6.301 1 95.06 61 GLY B C 1
ATOM 1640 O O . GLY B 1 61 ? -2.572 -6.367 6.996 1 95.06 61 GLY B O 1
ATOM 1641 N N . VAL B 1 62 ? -2.807 -4.168 6.785 1 94.81 62 VAL B N 1
ATOM 1642 C CA . VAL B 1 62 ? -2.678 -3.938 8.219 1 94.81 62 VAL B CA 1
ATOM 1643 C C . VAL B 1 62 ? -4.062 -3.92 8.867 1 94.81 62 VAL B C 1
ATOM 1645 O O . VAL B 1 62 ? -4.996 -3.314 8.336 1 94.81 62 VAL B O 1
ATOM 1648 N N . ASN B 1 63 ? -4.199 -4.621 9.945 1 94.5 63 ASN B N 1
ATOM 1649 C CA . ASN B 1 63 ? -5.445 -4.531 10.695 1 94.5 63 ASN B CA 1
ATOM 1650 C C . ASN B 1 63 ? -5.574 -3.188 11.414 1 94.5 63 ASN B C 1
ATOM 1652 O O . ASN B 1 63 ? -4.625 -2.721 12.039 1 94.5 63 ASN B O 1
ATOM 1656 N N . ALA B 1 64 ? -6.75 -2.633 11.289 1 94.31 64 ALA B N 1
ATOM 1657 C CA . ALA B 1 64 ? -6.98 -1.32 11.891 1 94.31 64 ALA B CA 1
ATOM 1658 C C . ALA B 1 64 ? -6.68 -1.34 13.391 1 94.31 64 ALA B C 1
ATOM 1660 O O . ALA B 1 64 ? -6.152 -0.369 13.938 1 94.31 64 ALA B O 1
ATOM 1661 N N . ASP B 1 65 ? -7.035 -2.432 14.055 1 94.44 65 ASP B N 1
ATOM 1662 C CA . ASP B 1 65 ? -6.844 -2.549 15.5 1 94.44 65 ASP B CA 1
ATOM 1663 C C . ASP B 1 65 ? -5.363 -2.586 15.859 1 94.44 65 ASP B C 1
ATOM 1665 O O . ASP B 1 65 ? -4.996 -2.416 17.016 1 94.44 65 ASP B O 1
ATOM 1669 N N . ASP B 1 66 ? -4.504 -2.77 14.859 1 94.31 66 ASP B N 1
ATOM 1670 C CA . ASP B 1 66 ? -3.066 -2.854 15.094 1 94.31 66 ASP B CA 1
ATOM 1671 C C . ASP B 1 66 ? -2.379 -1.528 14.773 1 94.31 66 ASP B C 1
ATOM 1673 O O . ASP B 1 66 ? -1.151 -1.469 14.672 1 94.31 66 ASP B O 1
ATOM 1677 N N . ILE B 1 67 ? -3.096 -0.541 14.555 1 96.12 67 ILE B N 1
ATOM 1678 C CA . ILE B 1 67 ? -2.541 0.778 14.266 1 96.12 67 ILE B CA 1
ATOM 1679 C C . ILE B 1 67 ? -2.695 1.679 15.492 1 96.12 67 ILE B C 1
ATOM 1681 O O . ILE B 1 67 ? -3.791 1.8 16.047 1 96.12 67 ILE B O 1
ATOM 1685 N N . ASP B 1 68 ? -1.614 2.26 15.891 1 96.25 68 ASP B N 1
ATOM 1686 C CA . ASP B 1 68 ? -1.591 3.225 16.984 1 96.25 68 ASP B CA 1
ATOM 1687 C C . ASP B 1 68 ? -1.238 4.621 16.484 1 96.25 68 ASP B C 1
ATOM 1689 O O . ASP B 1 68 ? -0.225 4.805 15.805 1 96.25 68 ASP B O 1
ATOM 1693 N N . ILE B 1 69 ? -2.086 5.559 16.797 1 96.25 69 ILE B N 1
ATOM 1694 C CA . ILE B 1 69 ? -1.875 6.949 16.406 1 96.25 69 ILE B CA 1
ATOM 1695 C C . ILE B 1 69 ? -1.741 7.816 17.656 1 96.25 69 ILE B C 1
ATOM 1697 O O . ILE B 1 69 ? -2.631 7.828 18.516 1 96.25 69 ILE B O 1
ATOM 1701 N N . THR B 1 70 ? -0.689 8.555 17.734 1 94.62 70 THR B N 1
ATOM 1702 C CA . THR B 1 70 ? -0.483 9.438 18.891 1 94.62 70 THR B CA 1
ATOM 1703 C C . THR B 1 70 ? -0.094 10.844 18.422 1 94.62 70 THR B C 1
ATOM 1705 O O . THR B 1 70 ? 0.646 11 17.453 1 94.62 70 THR B O 1
ATOM 1708 N N . VAL B 1 71 ? -0.634 11.766 19.125 1 92.5 71 VAL B N 1
ATOM 1709 C CA . VAL B 1 71 ? -0.25 13.156 18.922 1 92.5 71 VAL B CA 1
ATOM 1710 C C . VAL B 1 71 ? 0.261 13.758 20.234 1 92.5 71 VAL B C 1
ATOM 1712 O O . VAL B 1 71 ? -0.416 13.68 21.25 1 92.5 71 VAL B O 1
ATOM 1715 N N . GLU B 1 72 ? 1.415 14.281 20.188 1 90 72 GLU B N 1
ATOM 1716 C CA . GLU B 1 72 ? 2.029 14.992 21.312 1 90 72 GLU B CA 1
ATOM 1717 C C . GLU B 1 72 ? 2.572 16.344 20.875 1 90 72 GLU B C 1
ATOM 1719 O O . GLU B 1 72 ? 3.629 16.422 20.25 1 90 72 GLU B O 1
ATOM 1724 N N . GLY B 1 73 ? 1.794 17.406 21.312 1 88.19 73 GLY B N 1
ATOM 1725 C CA . GLY B 1 73 ? 2.18 18.734 20.844 1 88.19 73 GLY B CA 1
ATOM 1726 C C . GLY B 1 73 ? 2.062 18.875 19.344 1 88.19 73 GLY B C 1
ATOM 1727 O O . GLY B 1 73 ? 0.962 18.812 18.781 1 88.19 73 GLY B O 1
ATOM 1728 N N . ASP B 1 74 ? 3.238 19 18.688 1 88.44 74 ASP B N 1
ATOM 1729 C CA . ASP B 1 74 ? 3.242 19.172 17.25 1 88.44 74 ASP B CA 1
ATOM 1730 C C . ASP B 1 74 ? 3.84 17.953 16.547 1 88.44 74 ASP B C 1
ATOM 1732 O O . ASP B 1 74 ? 4.352 18.047 15.438 1 88.44 74 ASP B O 1
ATOM 1736 N N . MET B 1 75 ? 3.777 16.859 17.297 1 91.06 75 MET B N 1
ATOM 1737 C CA . MET B 1 75 ? 4.336 15.641 16.734 1 91.06 75 MET B CA 1
ATOM 1738 C C . MET B 1 75 ? 3.252 14.586 16.547 1 91.06 75 MET B C 1
ATOM 1740 O O . MET B 1 75 ? 2.549 14.234 17.484 1 91.06 75 MET B O 1
ATOM 1744 N N . LEU B 1 76 ? 3.098 14.109 15.328 1 92.81 76 LEU B N 1
ATOM 1745 C CA . LEU B 1 76 ? 2.215 12.984 15.016 1 92.81 76 LEU B CA 1
ATOM 1746 C C . LEU B 1 76 ? 3.014 11.711 14.805 1 92.81 76 LEU B C 1
ATOM 1748 O O . LEU B 1 76 ? 3.977 11.695 14.031 1 92.81 76 LEU B O 1
ATOM 1752 N N . THR B 1 77 ? 2.635 10.672 15.5 1 93.44 77 THR B N 1
ATOM 1753 C CA . THR B 1 77 ? 3.283 9.383 15.32 1 93.44 77 THR B CA 1
ATOM 1754 C C . THR B 1 77 ? 2.262 8.312 14.938 1 93.44 77 THR B C 1
ATOM 1756 O O . THR B 1 77 ? 1.213 8.195 15.57 1 93.44 77 THR B O 1
ATOM 1759 N N . ILE B 1 78 ? 2.557 7.578 13.891 1 94.31 78 ILE B N 1
ATOM 1760 C CA . ILE B 1 78 ? 1.746 6.441 13.469 1 94.31 78 ILE B CA 1
ATOM 1761 C C . ILE B 1 78 ? 2.576 5.16 13.531 1 94.31 78 ILE B C 1
ATOM 1763 O O . ILE B 1 78 ? 3.643 5.074 12.922 1 94.31 78 ILE B O 1
ATOM 1767 N N . LYS B 1 79 ? 2.053 4.219 14.344 1 94.81 79 LYS B N 1
ATOM 1768 C CA . LYS B 1 79 ? 2.709 2.924 14.492 1 94.81 79 LYS B CA 1
ATOM 1769 C C . LYS B 1 79 ? 1.752 1.781 14.164 1 94.81 79 LYS B C 1
ATOM 1771 O O . LYS B 1 79 ? 0.538 1.913 14.328 1 94.81 79 LYS B O 1
ATOM 1776 N N . GLY B 1 80 ? 2.391 0.672 13.758 1 94.06 80 GLY B N 1
ATOM 1777 C CA . GLY B 1 80 ? 1.598 -0.519 13.5 1 94.06 80 GLY B CA 1
ATOM 1778 C C . GLY B 1 80 ? 2.434 -1.712 13.078 1 94.06 80 GLY B C 1
ATOM 1779 O O . GLY B 1 80 ? 3.658 -1.698 13.211 1 94.06 80 GLY B O 1
ATOM 1780 N N . ASN B 1 81 ? 1.683 -2.699 12.648 1 92.06 81 ASN B N 1
ATOM 1781 C CA . ASN B 1 81 ? 2.33 -3.936 12.219 1 92.06 81 ASN B CA 1
ATOM 1782 C C . ASN B 1 81 ? 1.607 -4.566 11.031 1 92.06 81 ASN B C 1
ATOM 1784 O O . ASN B 1 81 ? 0.398 -4.801 11.094 1 92.06 81 ASN B O 1
ATOM 1788 N N . ARG B 1 82 ? 2.32 -4.73 10.016 1 90.44 82 ARG B N 1
ATOM 1789 C CA . ARG B 1 82 ? 1.798 -5.539 8.922 1 90.44 82 ARG B CA 1
ATOM 1790 C C . ARG B 1 82 ? 2.193 -7.004 9.078 1 90.44 82 ARG B C 1
ATOM 1792 O O . ARG B 1 82 ? 3.381 -7.332 9.078 1 90.44 82 ARG B O 1
ATOM 1799 N N . PRO B 1 83 ? 1.243 -7.816 9.125 1 87.81 83 PRO B N 1
ATOM 1800 C CA . PRO B 1 83 ? 1.576 -9.219 9.367 1 87.81 83 PRO B CA 1
ATOM 1801 C C . PRO B 1 83 ? 2.408 -9.836 8.242 1 87.81 83 PRO B C 1
ATOM 1803 O O . PRO B 1 83 ? 2.246 -9.461 7.078 1 87.81 83 PRO B O 1
ATOM 1806 N N . VAL B 1 84 ? 3.324 -10.773 8.68 1 77.81 84 VAL B N 1
ATOM 1807 C CA . VAL B 1 84 ? 4.117 -11.562 7.734 1 77.81 84 VAL B CA 1
ATOM 1808 C C . VAL B 1 84 ? 3.312 -12.766 7.266 1 77.81 84 VAL B C 1
ATOM 1810 O O . VAL B 1 84 ? 2.66 -13.438 8.07 1 77.81 84 VAL B O 1
ATOM 1813 N N . ASP B 1 85 ? 3.279 -12.898 5.957 1 72.88 85 ASP B N 1
ATOM 1814 C CA . ASP B 1 85 ? 2.578 -14.086 5.469 1 72.88 85 ASP B CA 1
ATOM 1815 C C . ASP B 1 85 ? 3.221 -15.359 6.004 1 72.88 85 ASP B C 1
ATOM 1817 O O . ASP B 1 85 ? 4.449 -15.469 6.059 1 72.88 85 ASP B O 1
ATOM 1821 N N . THR B 1 86 ? 2.357 -16.203 6.559 1 73.88 86 THR B N 1
ATOM 1822 C CA . THR B 1 86 ? 2.844 -17.516 6.938 1 73.88 86 THR B CA 1
ATOM 1823 C C . THR B 1 86 ? 2.893 -18.453 5.727 1 73.88 86 THR B C 1
ATOM 1825 O O . THR B 1 86 ? 1.881 -18.641 5.051 1 73.88 86 THR B O 1
ATOM 1828 N N . LEU B 1 87 ? 4.18 -18.781 5.438 1 76.12 87 LEU B N 1
ATOM 1829 C CA . LEU B 1 87 ? 4.293 -19.703 4.309 1 76.12 87 LEU B CA 1
ATOM 1830 C C . LEU B 1 87 ? 4.094 -21.156 4.766 1 76.12 87 LEU B C 1
ATOM 1832 O O . LEU B 1 87 ? 4.566 -21.547 5.836 1 76.12 87 LEU B O 1
ATOM 1836 N N . GLY B 1 88 ? 3.201 -21.719 4.016 1 75.88 88 GLY B N 1
ATOM 1837 C CA . GLY B 1 88 ? 3.139 -23.156 4.254 1 75.88 88 GLY B CA 1
ATOM 1838 C C . GLY B 1 88 ? 4.434 -23.859 3.92 1 75.88 88 GLY B C 1
ATOM 1839 O O . GLY B 1 88 ? 5.344 -23.281 3.336 1 75.88 88 GLY B O 1
ATOM 1840 N N . GLU B 1 89 ? 4.613 -25.094 4.418 1 74.94 89 GLU B N 1
ATOM 1841 C CA . GLU B 1 89 ? 5.824 -25.906 4.254 1 74.94 89 GLU B CA 1
ATOM 1842 C C . GLU B 1 89 ? 6.227 -26 2.785 1 74.94 89 GLU B C 1
ATOM 1844 O O . GLU B 1 89 ? 7.418 -25.969 2.459 1 74.94 89 GLU B O 1
ATOM 1849 N N . ASP B 1 90 ? 5.266 -26.016 1.928 1 79 90 ASP B N 1
ATOM 1850 C CA . ASP B 1 90 ? 5.574 -26.25 0.521 1 79 90 ASP B CA 1
ATOM 1851 C C . ASP B 1 90 ? 5.434 -24.969 -0.296 1 79 90 ASP B C 1
ATOM 1853 O O . ASP B 1 90 ? 5.371 -25.016 -1.526 1 79 90 ASP B O 1
ATOM 1857 N N . GLU B 1 91 ? 5.434 -23.953 0.434 1 81.56 91 GLU B N 1
ATOM 1858 C CA . GLU B 1 91 ? 5.277 -22.688 -0.279 1 81.56 91 GLU B CA 1
ATOM 1859 C C . GLU B 1 91 ? 6.59 -21.906 -0.328 1 81.56 91 GLU B C 1
ATOM 1861 O O . GLU B 1 91 ? 7.375 -21.953 0.622 1 81.56 91 GLU B O 1
ATOM 1866 N N . LYS B 1 92 ? 6.879 -21.312 -1.471 1 83.44 92 LYS B N 1
ATOM 1867 C CA . LYS B 1 92 ? 8.086 -20.5 -1.653 1 83.44 92 LYS B CA 1
ATOM 1868 C C . LYS B 1 92 ? 7.762 -19.156 -2.295 1 83.44 92 LYS B C 1
ATOM 1870 O O . LYS B 1 92 ? 6.926 -19.078 -3.199 1 83.44 92 LYS B O 1
ATOM 1875 N N . TYR B 1 93 ? 8.508 -18.203 -1.814 1 84.94 93 TYR B N 1
ATOM 1876 C CA . TYR B 1 93 ? 8.391 -16.891 -2.455 1 84.94 93 TYR B CA 1
ATOM 1877 C C . TYR B 1 93 ? 9.18 -16.859 -3.754 1 84.94 93 TYR B C 1
ATOM 1879 O O . TYR B 1 93 ? 10.359 -17.203 -3.779 1 84.94 93 TYR B O 1
ATOM 1887 N N . HIS B 1 94 ? 8.539 -16.422 -4.727 1 84 94 HIS B N 1
ATOM 1888 C CA . HIS B 1 94 ? 9.242 -16.156 -5.973 1 84 94 HIS B CA 1
ATOM 1889 C C . HIS B 1 94 ? 9.516 -14.656 -6.137 1 84 94 HIS B C 1
ATOM 1891 O O . HIS B 1 94 ? 10.469 -14.266 -6.809 1 84 94 HIS B O 1
ATOM 1897 N N . ARG B 1 95 ? 8.664 -13.867 -5.59 1 85.56 95 ARG B N 1
ATOM 1898 C CA . ARG B 1 95 ? 8.773 -12.414 -5.59 1 85.56 95 ARG B CA 1
ATOM 1899 C C . ARG B 1 95 ? 8.195 -11.812 -4.309 1 85.56 95 ARG B C 1
ATOM 1901 O O . ARG B 1 95 ? 7.113 -12.203 -3.869 1 85.56 95 ARG B O 1
ATOM 1908 N N . ARG B 1 96 ? 8.945 -10.938 -3.734 1 85.75 96 ARG B N 1
ATOM 1909 C CA . ARG B 1 96 ? 8.516 -10.297 -2.494 1 85.75 96 ARG B CA 1
ATOM 1910 C C . ARG B 1 96 ? 8.789 -8.797 -2.533 1 85.75 96 ARG B C 1
ATOM 1912 O O . ARG B 1 96 ? 9.883 -8.352 -2.18 1 85.75 96 ARG B O 1
ATOM 1919 N N . GLU B 1 97 ? 7.746 -8.109 -2.918 1 84.69 97 GLU B N 1
ATOM 1920 C CA . GLU B 1 97 ? 7.91 -6.66 -3.025 1 84.69 97 GLU B CA 1
ATOM 1921 C C . GLU B 1 97 ? 7.23 -5.941 -1.864 1 84.69 97 GLU B C 1
ATOM 1923 O O . GLU B 1 97 ? 7.504 -4.766 -1.613 1 84.69 97 GLU B O 1
ATOM 1928 N N . ARG B 1 98 ? 6.328 -6.645 -1.226 1 85.62 98 ARG B N 1
ATOM 1929 C CA . ARG B 1 98 ? 5.57 -6.023 -0.145 1 85.62 98 ARG B CA 1
ATOM 1930 C C . ARG B 1 98 ? 6.332 -6.098 1.173 1 85.62 98 ARG B C 1
ATOM 1932 O O . ARG B 1 98 ? 6.734 -7.18 1.605 1 85.62 98 ARG B O 1
ATOM 1939 N N . GLY B 1 99 ? 6.492 -4.961 1.74 1 79 99 GLY B N 1
ATOM 1940 C CA . GLY B 1 99 ? 7.125 -4.965 3.049 1 79 99 GLY B CA 1
ATOM 1941 C C . GLY B 1 99 ? 6.238 -5.535 4.141 1 79 99 GLY B C 1
ATOM 1942 O O . GLY B 1 99 ? 5.016 -5.566 4 1 79 99 GLY B O 1
ATOM 1943 N N . THR B 1 100 ? 6.914 -6.152 5.184 1 84.81 100 THR B N 1
ATOM 1944 C CA . THR B 1 100 ? 6.195 -6.695 6.332 1 84.81 100 THR B CA 1
ATOM 1945 C C . THR B 1 100 ? 6.867 -6.281 7.637 1 84.81 100 THR B C 1
ATOM 1947 O O . THR B 1 100 ? 8.008 -5.805 7.633 1 84.81 100 THR B O 1
ATOM 1950 N N . GLY B 1 101 ? 5.996 -6.426 8.734 1 88.19 101 GLY B N 1
ATOM 1951 C CA . GLY B 1 101 ? 6.562 -6.172 10.055 1 88.19 101 GLY B CA 1
ATOM 1952 C C . GLY B 1 101 ? 6.082 -4.871 10.672 1 88.19 101 GLY B C 1
ATOM 1953 O O . GLY B 1 101 ? 5.078 -4.305 10.227 1 88.19 101 GLY B O 1
ATOM 1954 N N . GLU B 1 102 ? 6.844 -4.484 11.719 1 90.62 102 GLU B N 1
ATOM 1955 C CA . GLU B 1 102 ? 6.5 -3.271 12.445 1 90.62 102 GLU B CA 1
ATOM 1956 C C . GLU B 1 102 ? 6.973 -2.025 11.703 1 90.62 102 GLU B C 1
ATOM 1958 O O . GLU B 1 102 ? 8.008 -2.047 11.039 1 90.62 102 GLU B O 1
ATOM 1963 N N . PHE B 1 103 ? 6.219 -1.026 11.828 1 88.31 103 PHE B N 1
ATOM 1964 C CA . PHE B 1 103 ? 6.625 0.256 11.266 1 88.31 103 PHE B CA 1
ATOM 1965 C C . PHE B 1 103 ? 6.312 1.395 12.234 1 88.31 103 PHE B C 1
ATOM 1967 O O . PHE B 1 103 ? 5.484 1.243 13.133 1 88.31 103 PHE B O 1
ATOM 1974 N N . SER B 1 104 ? 7.035 2.529 12.023 1 92.25 104 SER B N 1
ATOM 1975 C CA . SER B 1 104 ? 6.809 3.76 12.773 1 92.25 104 SER B CA 1
ATOM 1976 C C . SER B 1 104 ? 7.199 4.988 11.961 1 92.25 104 SER B C 1
ATOM 1978 O O . SER B 1 104 ? 8.336 5.094 11.492 1 92.25 104 SER B O 1
ATOM 1980 N N . ARG B 1 105 ? 6.172 5.797 11.75 1 91.81 105 ARG B N 1
ATOM 1981 C CA . ARG B 1 105 ? 6.41 7.074 11.086 1 91.81 105 ARG B CA 1
ATOM 1982 C C . ARG B 1 105 ? 6.074 8.242 12.016 1 91.81 105 ARG B C 1
ATOM 1984 O O . ARG B 1 105 ? 5.066 8.203 12.727 1 91.81 105 ARG B O 1
ATOM 1991 N N . THR B 1 106 ? 6.945 9.227 11.984 1 91.62 106 THR B N 1
ATOM 1992 C CA . THR B 1 106 ? 6.703 10.422 12.781 1 91.62 106 THR B CA 1
ATOM 1993 C C . THR B 1 106 ? 6.777 11.672 11.906 1 91.62 106 THR B C 1
ATOM 1995 O O . THR B 1 106 ? 7.68 11.805 11.078 1 91.62 106 THR B O 1
ATOM 1998 N N . LEU B 1 107 ? 5.848 12.57 12.141 1 89.38 107 LEU B N 1
ATOM 1999 C CA . LEU B 1 107 ? 5.762 13.82 11.398 1 89.38 107 LEU B CA 1
ATOM 2000 C C . LEU B 1 107 ? 5.703 15.016 12.352 1 89.38 107 LEU B C 1
ATOM 2002 O O . LEU B 1 107 ? 4.914 15.016 13.297 1 89.38 107 LEU B O 1
ATOM 2006 N N . ARG B 1 108 ? 6.508 15.953 12.133 1 89.62 108 ARG B N 1
ATOM 2007 C CA . ARG B 1 108 ? 6.383 17.219 12.844 1 89.62 108 ARG B CA 1
ATOM 2008 C C . ARG B 1 108 ? 5.363 18.125 12.164 1 89.62 108 ARG B C 1
ATOM 2010 O O . ARG B 1 108 ? 5.48 18.422 10.969 1 89.62 108 ARG B O 1
ATOM 2017 N N . LEU B 1 109 ? 4.473 18.594 12.891 1 87.19 109 LEU B N 1
ATOM 2018 C CA . LEU B 1 109 ? 3.383 19.422 12.367 1 87.19 109 LEU B CA 1
ATOM 2019 C C . LEU B 1 109 ? 3.709 20.906 12.508 1 87.19 109 LEU B C 1
ATOM 2021 O O . LEU B 1 109 ? 4.469 21.297 13.391 1 87.19 109 LEU B O 1
ATOM 2025 N N . PRO B 1 110 ? 3.117 21.703 11.641 1 84.25 110 PRO B N 1
ATOM 2026 C CA . PRO B 1 110 ? 3.383 23.141 11.695 1 84.25 110 PRO B CA 1
ATOM 2027 C C . PRO B 1 110 ? 2.621 23.844 12.82 1 84.25 110 PRO B C 1
ATOM 2029 O O . PRO B 1 110 ? 2.773 25.047 13.023 1 84.25 110 PRO B O 1
ATOM 2032 N N . PHE B 1 111 ? 1.83 23.188 13.555 1 82.19 111 PHE B N 1
ATOM 2033 C CA . PHE B 1 111 ? 1.081 23.703 14.695 1 82.19 111 PHE B CA 1
ATOM 2034 C C . PHE B 1 111 ? 0.815 22.609 15.719 1 82.19 111 PHE B C 1
ATOM 2036 O O . PHE B 1 111 ? 0.896 21.422 15.391 1 82.19 111 PHE B O 1
ATOM 2043 N N . GLU B 1 112 ? 0.584 23.125 16.844 1 83.94 112 GLU B N 1
ATOM 2044 C CA . GLU B 1 112 ? 0.153 22.156 17.844 1 83.94 112 GLU B CA 1
ATOM 2045 C C . GLU B 1 112 ? -1.286 21.719 17.594 1 83.94 112 GLU B C 1
ATOM 2047 O O . GLU B 1 112 ? -2.107 22.5 17.109 1 83.94 112 GLU B O 1
ATOM 2052 N N . VAL B 1 113 ? -1.504 20.453 17.844 1 83.75 113 VAL B N 1
ATOM 2053 C CA . VAL B 1 113 ? -2.854 19.938 17.625 1 83.75 113 VAL B CA 1
ATOM 2054 C C . VAL B 1 113 ? -3.375 19.281 18.891 1 83.75 113 VAL B C 1
ATOM 2056 O O . VAL B 1 113 ? -2.594 18.781 19.703 1 83.75 113 VAL B O 1
ATOM 2059 N N . ASP B 1 114 ? -4.695 19.531 19.109 1 79.56 114 ASP B N 1
ATOM 2060 C CA . ASP B 1 114 ? -5.379 18.797 20.188 1 79.56 114 ASP B CA 1
ATOM 2061 C C . ASP B 1 114 ? -5.727 17.375 19.75 1 79.56 114 ASP B C 1
ATOM 2063 O O . ASP B 1 114 ? -6.457 17.188 18.781 1 79.56 114 ASP B O 1
ATOM 2067 N N . ALA B 1 115 ? -5.273 16.391 20.547 1 82.19 115 ALA B N 1
ATOM 2068 C CA . ALA B 1 115 ? -5.52 14.984 20.25 1 82.19 115 ALA B CA 1
ATOM 2069 C C . ALA B 1 115 ? -7.016 14.688 20.203 1 82.19 115 ALA B C 1
ATOM 2071 O O . ALA B 1 115 ? -7.465 13.844 19.422 1 82.19 115 ALA B O 1
ATOM 2072 N N . ALA B 1 116 ? -7.73 15.445 20.953 1 83.88 116 ALA B N 1
ATOM 2073 C CA . ALA B 1 116 ? -9.172 15.211 21.047 1 83.88 116 ALA B CA 1
ATOM 2074 C C . ALA B 1 116 ? -9.883 15.633 19.766 1 83.88 116 ALA B C 1
ATOM 2076 O O . ALA B 1 116 ? -10.992 15.18 19.484 1 83.88 116 ALA B O 1
ATOM 2077 N N . GLN B 1 117 ? -9.195 16.484 19 1 85 117 GLN B N 1
ATOM 2078 C CA . GLN B 1 117 ? -9.812 16.969 17.766 1 85 117 GLN B CA 1
ATOM 2079 C C . GLN B 1 117 ? -9.273 16.219 16.547 1 85 117 GLN B C 1
ATOM 2081 O O . GLN B 1 117 ? -9.578 16.578 15.406 1 85 117 GLN B O 1
ATOM 2086 N N . THR B 1 118 ? -8.477 15.312 16.859 1 90 118 THR B N 1
ATOM 2087 C CA . THR B 1 118 ? -7.895 14.523 15.773 1 90 118 THR B CA 1
ATOM 2088 C C . THR B 1 118 ? -8.812 13.359 15.398 1 90 118 THR B C 1
ATOM 2090 O O . THR B 1 118 ? -9.281 12.633 16.266 1 90 118 THR B O 1
ATOM 2093 N N . GLU B 1 119 ? -9.094 13.25 14.117 1 93.69 119 GLU B N 1
ATOM 2094 C CA . GLU B 1 119 ? -9.914 12.172 13.586 1 93.69 119 GLU B CA 1
ATOM 2095 C C . GLU B 1 119 ? -9.094 11.227 12.711 1 93.69 119 GLU B C 1
ATOM 2097 O O . GLU B 1 119 ? -8.211 11.672 11.969 1 93.69 119 GLU B O 1
ATOM 2102 N N . ALA B 1 120 ? -9.445 9.945 12.883 1 95.69 120 ALA B N 1
ATOM 2103 C CA . ALA B 1 120 ? -8.773 8.961 12.047 1 95.69 120 ALA B CA 1
ATOM 2104 C C . ALA B 1 120 ? -9.773 7.969 11.453 1 95.69 120 ALA B C 1
ATOM 2106 O O . ALA B 1 120 ? -10.711 7.547 12.133 1 95.69 120 ALA B O 1
ATOM 2107 N N . GLU B 1 121 ? -9.609 7.668 10.234 1 96.69 121 GLU B N 1
ATOM 2108 C CA . GLU B 1 121 ? -10.453 6.695 9.539 1 96.69 121 GLU B CA 1
ATOM 2109 C C . GLU B 1 121 ? -9.609 5.719 8.727 1 96.69 121 GLU B C 1
ATOM 2111 O O . GLU B 1 121 ? -8.57 6.098 8.172 1 96.69 121 GLU B O 1
ATOM 2116 N N . TYR B 1 122 ? -10.07 4.461 8.719 1 95.75 122 TYR B N 1
ATOM 2117 C CA . TYR B 1 122 ? -9.43 3.412 7.934 1 95.75 122 TYR B CA 1
ATOM 2118 C C . TYR B 1 122 ? -10.383 2.871 6.871 1 95.75 122 TYR B C 1
ATOM 2120 O O . TYR B 1 122 ? -11.414 2.285 7.199 1 95.75 122 TYR B O 1
ATOM 2128 N N . THR B 1 123 ? -10.016 3.057 5.574 1 94.75 123 THR B N 1
ATOM 2129 C CA . THR B 1 123 ? -10.844 2.57 4.477 1 94.75 123 THR B CA 1
ATOM 2130 C C . THR B 1 123 ? -9.977 2.016 3.352 1 94.75 123 THR B C 1
ATOM 2132 O O . THR B 1 123 ? -9.062 2.688 2.877 1 94.75 123 THR B O 1
ATOM 2135 N N . GLN B 1 124 ? -10.18 0.76 2.939 1 94.62 124 GLN B N 1
ATOM 2136 C CA . GLN B 1 124 ? -9.539 0.161 1.772 1 94.62 124 GLN B CA 1
ATOM 2137 C C . GLN B 1 124 ? -8.016 0.221 1.887 1 94.62 124 GLN B C 1
ATOM 2139 O O . GLN B 1 124 ? -7.332 0.59 0.931 1 94.62 124 GLN B O 1
ATOM 2144 N N . GLY B 1 125 ? -7.555 0.031 3.09 1 96.19 125 GLY B N 1
ATOM 2145 C CA . GLY B 1 125 ? -6.117 -0.042 3.291 1 96.19 125 GLY B CA 1
ATOM 2146 C C . GLY B 1 125 ? -5.457 1.32 3.391 1 96.19 125 GLY B C 1
ATOM 2147 O O . GLY B 1 125 ? -4.23 1.428 3.346 1 96.19 125 GLY B O 1
ATOM 2148 N N . VAL B 1 126 ? -6.293 2.334 3.475 1 96.12 126 VAL B N 1
ATOM 2149 C CA . VAL B 1 126 ? -5.758 3.682 3.629 1 96.12 126 VAL B CA 1
ATOM 2150 C C . VAL B 1 126 ? -6.172 4.254 4.984 1 96.12 126 VAL B C 1
ATOM 2152 O O . VAL B 1 126 ? -7.355 4.25 5.328 1 96.12 126 VAL B O 1
ATOM 2155 N N . LEU B 1 127 ? -5.176 4.703 5.699 1 96.62 127 LEU B N 1
ATOM 2156 C CA . LEU B 1 127 ? -5.426 5.445 6.93 1 96.62 127 LEU B CA 1
ATOM 2157 C C . LEU B 1 127 ? -5.473 6.945 6.664 1 96.62 127 LEU B C 1
ATOM 2159 O O . LEU B 1 127 ? -4.562 7.5 6.047 1 96.62 127 LEU B O 1
ATOM 2163 N N . THR B 1 128 ? -6.547 7.562 7.074 1 96.31 128 THR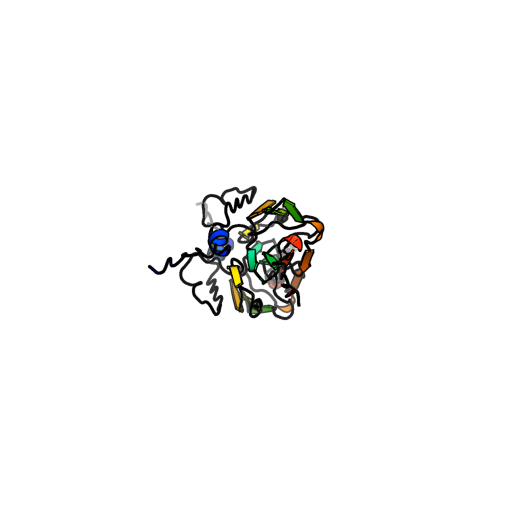 B N 1
ATOM 2164 C CA . THR B 1 128 ? -6.664 9.008 6.973 1 96.31 128 THR B CA 1
ATOM 2165 C C . THR B 1 128 ? -6.734 9.641 8.359 1 96.31 128 THR B C 1
ATOM 2167 O O . THR B 1 128 ? -7.598 9.289 9.164 1 96.31 128 THR B O 1
ATOM 2170 N N . VAL B 1 129 ? -5.832 10.5 8.633 1 95.94 129 VAL B N 1
ATOM 2171 C CA . VAL B 1 129 ? -5.82 11.242 9.891 1 95.94 129 VAL B CA 1
ATOM 2172 C C . VAL B 1 129 ? -6.059 12.727 9.617 1 95.94 129 VAL B C 1
ATOM 2174 O O . VAL B 1 129 ? -5.316 13.352 8.852 1 95.94 129 VAL B O 1
ATOM 2177 N N . VAL B 1 130 ? -7.023 13.242 10.25 1 94.31 130 VAL B N 1
ATOM 2178 C CA . VAL B 1 130 ? -7.355 14.656 10.086 1 94.31 130 VAL B CA 1
ATOM 2179 C C . VAL B 1 130 ? -7.035 15.406 11.375 1 94.31 130 VAL B C 1
ATOM 2181 O O . VAL B 1 130 ? -7.547 15.07 12.445 1 94.31 130 VAL B O 1
ATOM 2184 N N . LEU B 1 131 ? -6.207 16.359 11.18 1 92.62 131 LEU B N 1
ATOM 2185 C CA . LEU B 1 131 ? -5.781 17.188 12.305 1 92.62 131 LEU B CA 1
ATOM 2186 C C . LEU B 1 131 ? -6.25 18.625 12.125 1 92.62 131 LEU B C 1
ATOM 2188 O O . LEU B 1 131 ? -6.047 19.234 11.07 1 92.62 131 LEU B O 1
ATOM 2192 N N . HIS B 1 132 ? -6.777 19.109 13.172 1 89.88 132 HIS B N 1
ATOM 2193 C CA . HIS B 1 132 ? -7.316 20.469 13.094 1 89.88 132 HIS B CA 1
ATOM 2194 C C . HIS B 1 132 ? -6.445 21.438 13.875 1 89.88 132 HIS B C 1
ATOM 2196 O O . HIS B 1 132 ? -5.938 21.109 14.945 1 89.88 132 HIS B O 1
ATOM 2202 N N . LYS B 1 133 ? -6.391 22.594 13.289 1 83.69 133 LYS B N 1
ATOM 2203 C CA . LYS B 1 133 ? -5.73 23.688 14.008 1 83.69 133 LYS B CA 1
ATOM 2204 C C . LYS B 1 133 ? -6.512 24.078 15.258 1 83.69 133 LYS B C 1
ATOM 2206 O O . LYS B 1 133 ? -7.742 24.172 15.219 1 83.69 133 LYS B O 1
ATOM 2211 N N . PRO B 1 134 ? -5.699 24.266 16.297 1 79.94 134 PRO B N 1
ATOM 2212 C CA . PRO B 1 134 ? -6.434 24.688 17.5 1 79.94 134 PRO B CA 1
ATOM 2213 C C . PRO B 1 134 ? -7.121 26.047 17.312 1 79.94 134 PRO B C 1
ATOM 2215 O O . PRO B 1 134 ? -6.625 26.891 16.578 1 79.94 134 PRO B O 1
ATOM 2218 N N . GLU B 1 135 ? 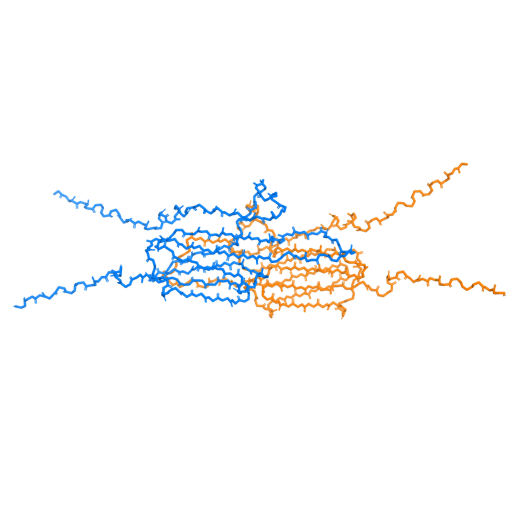-8.312 26.125 17.891 1 71.06 135 GLU B N 1
ATOM 2219 C CA . GLU B 1 135 ? -9.094 27.359 17.828 1 71.06 135 GLU B CA 1
ATOM 2220 C C . GLU B 1 135 ? -8.273 28.547 18.281 1 71.06 135 GLU B C 1
ATOM 2222 O O . GLU B 1 135 ? -8.391 29.641 17.734 1 71.06 135 GLU B O 1
ATOM 2227 N N . ALA B 1 136 ? -7.5 28.297 19.297 1 64.75 136 ALA B N 1
ATOM 2228 C CA . ALA B 1 136 ? -6.727 29.406 19.859 1 64.75 136 ALA B CA 1
ATOM 2229 C C . ALA B 1 136 ? -5.707 29.922 18.859 1 64.75 136 ALA B C 1
ATOM 2231 O O . ALA B 1 136 ? -5.273 31.078 18.953 1 64.75 136 ALA B O 1
ATOM 2232 N N . SER B 1 137 ? -5.379 29.141 18 1 58.97 137 SER B N 1
ATOM 2233 C CA . SER B 1 137 ? -4.332 29.516 17.047 1 58.97 137 SER B CA 1
ATOM 2234 C C . SER B 1 137 ? -4.922 30.125 15.789 1 58.97 137 SER B C 1
ATOM 2236 O O . SER B 1 137 ? -4.184 30.609 14.93 1 58.97 137 SER B O 1
ATOM 2238 N N . LYS B 1 138 ? -6.211 30.078 15.766 1 60.91 138 LYS B N 1
ATOM 2239 C CA . LYS B 1 138 ? -6.852 30.719 14.609 1 60.91 138 LYS B CA 1
ATOM 2240 C C . LYS B 1 138 ? -6.898 32.219 14.773 1 60.91 138 LYS B C 1
ATOM 2242 O O . LYS B 1 138 ? -7.09 32.719 15.883 1 60.91 138 LYS B O 1
ATOM 2247 N N . PRO B 1 139 ? -6.383 32.969 13.766 1 56.78 139 PRO B N 1
ATOM 2248 C CA . PRO B 1 139 ? -6.383 34.406 13.898 1 56.78 139 PRO B CA 1
ATOM 2249 C C . PRO B 1 139 ? -7.734 34.969 14.352 1 56.78 139 PRO B C 1
ATOM 2251 O O . PRO B 1 139 ? -8.781 34.5 13.891 1 56.78 139 PRO B O 1
ATOM 2254 N N . LYS B 1 140 ? -7.762 35.469 15.516 1 53.75 140 LYS B N 1
ATOM 2255 C CA . LYS B 1 140 ? -8.945 36.156 16.016 1 53.75 140 LYS B CA 1
ATOM 2256 C C . LYS B 1 140 ? -9.062 37.562 15.383 1 53.75 140 LYS B C 1
ATOM 2258 O O . LYS B 1 140 ? -8.078 38.281 15.281 1 53.75 140 LYS B O 1
ATOM 2263 N N . LYS B 1 141 ? -10.016 37.594 14.5 1 56.19 141 LYS B N 1
ATOM 2264 C CA . LYS B 1 141 ? -10.281 38.938 13.969 1 56.19 141 LYS B CA 1
ATOM 2265 C C . LYS B 1 141 ? -10.664 39.906 15.086 1 56.19 141 LYS B C 1
ATOM 2267 O O . LYS B 1 141 ? -11.602 39.625 15.844 1 56.19 141 LYS B O 1
ATOM 2272 N N . ILE B 1 142 ? -9.781 40.625 15.359 1 56.03 142 ILE B N 1
ATOM 2273 C CA . ILE B 1 142 ? -10.086 41.656 16.344 1 56.03 142 ILE B CA 1
ATOM 2274 C C . ILE B 1 142 ? -10.922 42.75 15.68 1 56.03 142 ILE B C 1
ATOM 2276 O O . ILE B 1 142 ? -10.508 43.344 14.672 1 56.03 142 ILE B O 1
ATOM 2280 N N . THR B 1 143 ? -12.094 42.625 15.891 1 56.59 143 THR B N 1
ATOM 2281 C CA . THR B 1 143 ? -12.953 43.719 15.438 1 56.59 143 THR B CA 1
ATOM 2282 C C . THR B 1 143 ? -12.672 45 16.234 1 56.59 143 THR B C 1
ATOM 2284 O O . THR B 1 143 ? -12.695 44.969 17.469 1 56.59 143 THR B O 1
ATOM 2287 N N . VAL B 1 144 ? -11.984 45.844 15.562 1 60.88 144 VAL B N 1
ATOM 2288 C CA . VAL B 1 144 ? -11.766 47.125 16.188 1 60.88 144 VAL B CA 1
ATOM 2289 C C . VAL B 1 144 ? -13.094 47.875 16.328 1 60.88 144 VAL B C 1
ATOM 2291 O O . VAL B 1 144 ? -13.789 48.094 15.336 1 60.88 144 VAL B O 1
ATOM 2294 N N . LYS B 1 145 ? -13.672 47.875 17.453 1 57.91 145 LYS B N 1
ATOM 2295 C CA . LYS B 1 145 ? -14.828 48.75 17.703 1 57.91 145 LYS B CA 1
ATOM 2296 C C . LYS B 1 145 ? -14.422 50.219 17.719 1 57.91 145 LYS B C 1
ATOM 2298 O O . LYS B 1 145 ? -13.469 50.594 18.406 1 57.91 145 LYS B O 1
ATOM 2303 N N . ARG B 1 146 ? -14.609 50.812 16.656 1 54.53 146 ARG B N 1
ATOM 2304 C CA . ARG B 1 146 ? -14.445 52.25 16.688 1 54.53 146 ARG B CA 1
ATOM 2305 C C . ARG B 1 146 ? -15.344 52.875 17.75 1 54.53 146 ARG B C 1
ATOM 2307 O O . ARG B 1 146 ? -16.531 52.562 17.828 1 54.53 146 ARG B O 1
ATOM 2314 N N . ALA B 1 147 ? -14.797 53.156 18.891 1 58.84 147 ALA B N 1
ATOM 2315 C CA . ALA B 1 147 ? -15.57 54.031 19.797 1 58.84 147 ALA B CA 1
ATOM 2316 C C . ALA B 1 147 ? -16.188 55.188 19.031 1 58.84 147 ALA B C 1
ATOM 2318 O O . ALA B 1 147 ? -15.508 55.875 18.25 1 58.84 147 ALA B O 1
ATOM 2319 N N . SER B 1 148 ? -17.453 55.062 18.766 1 47.09 148 SER B N 1
ATOM 2320 C CA . SER B 1 148 ? -18.094 56.312 18.406 1 47.09 148 SER B CA 1
ATOM 2321 C C . SER B 1 148 ? -17.812 57.406 19.438 1 47.09 148 SER B C 1
ATOM 2323 O O . SER B 1 148 ? -17.781 57.156 20.641 1 47.09 148 SER B O 1
#

Secondary structure (DSSP, 8-state):
-----------HHHHHTT--------B-SS-TTTTS----SS-EEEEE-SSEEEEEEE-TT--GGG-EEEEETTEEEEEEEEPPP---TT-EEEEE-S--EEEEEEEE-SS---GGG-EEEEETTEEEEEEE--GGGS----------/-----------HHHHHTT--------B-SS-TTTTTT---SS-EEEEE-SSEEEEEEE-TT--GGG-EEEEETTEEEEEEEEPPP---TT-EEEEE-S--EEEEEEEE-SS---GGG-EEEEETTEEEEEEE--GGGS----------

Radius of gyration: 25.78 Å; Cα contacts (8 Å, |Δi|>4): 556; chains: 2; bounding box: 47×117×42 Å